Protein AF-A0ABD5N5C7-F1 (afdb_monomer_lite)

pLDDT: mean 75.95, std 23.67, range [23.28, 96.94]

Structure (mmCIF, N/CA/C/O backbone):
data_AF-A0ABD5N5C7-F1
#
_entry.id   AF-A0ABD5N5C7-F1
#
loop_
_atom_site.group_PDB
_atom_site.id
_atom_site.type_symbol
_atom_site.label_atom_id
_atom_site.label_alt_id
_atom_site.label_comp_id
_atom_site.label_asym_id
_atom_site.label_entity_id
_atom_site.label_seq_id
_atom_site.pdbx_PDB_ins_code
_atom_site.Cartn_x
_atom_site.Cartn_y
_atom_site.Cartn_z
_atom_site.occupancy
_atom_site.B_iso_or_equiv
_atom_site.auth_seq_id
_atom_site.auth_comp_id
_atom_site.auth_asym_id
_atom_site.auth_atom_id
_atom_site.pdbx_PDB_model_num
ATOM 1 N N . GLU A 1 1 ? 16.665 -19.010 -1.519 1.00 79.94 1 GLU A N 1
ATOM 2 C CA . GLU A 1 1 ? 15.745 -20.109 -1.145 1.00 79.94 1 GLU A CA 1
ATOM 3 C C . GLU A 1 1 ? 14.283 -19.663 -1.094 1.00 79.94 1 GLU A C 1
ATOM 5 O O . GLU A 1 1 ? 13.510 -20.156 -1.902 1.00 79.94 1 GLU A O 1
ATOM 10 N N . TYR A 1 2 ? 13.903 -18.683 -0.262 1.00 86.44 2 TYR A N 1
ATOM 11 C CA . TYR A 1 2 ? 12.504 -18.233 -0.096 1.00 86.44 2 TYR A CA 1
ATOM 12 C C . TYR A 1 2 ? 11.700 -18.017 -1.399 1.00 86.44 2 TYR A C 1
ATOM 14 O O . TYR A 1 2 ? 10.638 -18.608 -1.570 1.00 86.44 2 TYR A O 1
ATOM 22 N N . TYR A 1 3 ? 12.197 -17.216 -2.350 1.00 84.69 3 TYR A N 1
ATOM 23 C CA . TYR A 1 3 ? 11.449 -16.925 -3.586 1.00 84.69 3 TYR A CA 1
ATOM 24 C C . TYR A 1 3 ? 11.262 -18.136 -4.513 1.00 84.69 3 TYR A C 1
ATOM 26 O O . TYR A 1 3 ? 10.384 -18.115 -5.371 1.00 84.69 3 TYR A O 1
ATOM 34 N N . GLN A 1 4 ? 12.063 -19.194 -4.365 1.00 81.50 4 GLN A N 1
ATOM 35 C CA . GLN A 1 4 ? 11.926 -20.396 -5.190 1.00 81.50 4 GLN A CA 1
ATOM 36 C C . GLN A 1 4 ? 10.780 -21.292 -4.710 1.00 81.50 4 GLN A C 1
ATOM 38 O O . GLN A 1 4 ? 10.105 -21.897 -5.543 1.00 81.50 4 GLN A O 1
ATOM 43 N N . SER A 1 5 ? 10.554 -21.358 -3.395 1.00 83.19 5 SER A N 1
ATOM 44 C CA . SER A 1 5 ? 9.552 -22.227 -2.772 1.00 83.19 5 SER A CA 1
ATOM 45 C C . SER A 1 5 ? 8.216 -21.535 -2.491 1.00 83.19 5 SER A C 1
ATOM 47 O O . SER A 1 5 ? 7.194 -22.213 -2.400 1.00 83.19 5 SER A O 1
ATOM 49 N N . THR A 1 6 ? 8.194 -20.206 -2.381 1.00 82.12 6 THR A N 1
ATOM 50 C CA . THR A 1 6 ? 6.978 -19.445 -2.068 1.00 82.12 6 THR A CA 1
ATOM 51 C C . THR A 1 6 ? 6.208 -19.046 -3.329 1.00 82.12 6 THR A C 1
ATOM 53 O O . THR A 1 6 ? 6.779 -18.545 -4.301 1.00 82.12 6 THR A O 1
ATOM 56 N N . SER A 1 7 ? 4.882 -19.215 -3.300 1.00 83.00 7 SER A N 1
ATOM 57 C CA . SER A 1 7 ? 3.990 -18.629 -4.306 1.00 83.00 7 SER A CA 1
ATOM 58 C C . SER A 1 7 ? 3.809 -17.139 -4.036 1.00 83.00 7 SER A C 1
ATOM 60 O O . SER A 1 7 ? 3.3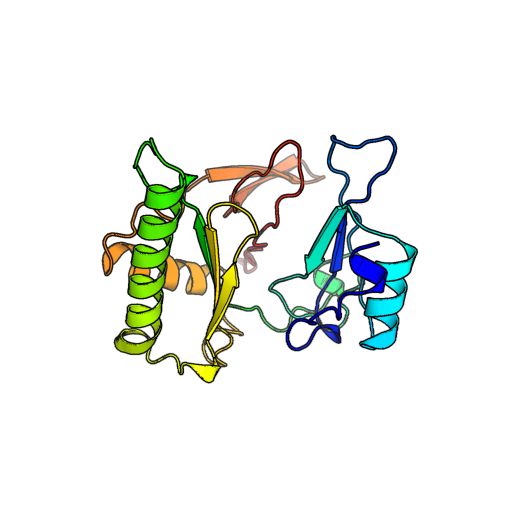15 -16.753 -2.978 1.00 83.00 7 SER A O 1
ATOM 62 N N . ILE A 1 8 ? 4.186 -16.304 -5.001 1.00 84.06 8 ILE A N 1
ATOM 63 C CA . ILE A 1 8 ? 4.058 -14.849 -4.900 1.00 84.06 8 ILE A CA 1
ATOM 64 C C . ILE A 1 8 ? 2.593 -14.476 -5.130 1.00 84.06 8 ILE A C 1
ATOM 66 O O . ILE A 1 8 ? 2.053 -14.725 -6.208 1.00 84.06 8 ILE A O 1
ATOM 70 N N . GLN A 1 9 ? 1.959 -13.885 -4.118 1.00 86.38 9 GLN A N 1
ATOM 71 C CA . GLN A 1 9 ? 0.633 -13.287 -4.260 1.00 86.38 9 GLN A CA 1
ATOM 72 C C . GLN A 1 9 ? 0.776 -11.957 -4.997 1.00 86.38 9 GLN A C 1
ATOM 74 O O . GLN A 1 9 ? 1.564 -11.099 -4.598 1.00 86.38 9 GLN A O 1
ATOM 79 N N . LEU A 1 10 ? 0.055 -11.808 -6.106 1.00 90.62 10 LEU A N 1
ATOM 80 C CA . LEU A 1 10 ? 0.101 -10.594 -6.911 1.00 90.62 10 LEU A CA 1
ATOM 81 C C . LEU A 1 10 ? -1.008 -9.634 -6.483 1.00 90.62 10 LEU A C 1
ATOM 83 O O . LEU A 1 10 ? -2.119 -10.082 -6.201 1.00 90.62 10 LEU A O 1
ATOM 87 N N . PRO A 1 11 ? -0.740 -8.318 -6.481 1.00 89.38 11 PRO A N 1
ATOM 88 C CA . PRO A 1 11 ? -1.764 -7.335 -6.172 1.00 89.38 11 PRO A CA 1
ATOM 89 C C . PRO A 1 11 ? -2.853 -7.320 -7.248 1.00 89.38 11 PRO A C 1
ATOM 91 O O . PRO A 1 11 ? -2.607 -7.620 -8.420 1.00 89.38 11 PRO A O 1
ATOM 94 N N . ALA A 1 12 ? -4.055 -6.881 -6.874 1.00 89.19 12 ALA A N 1
ATOM 95 C CA . ALA A 1 12 ? -5.141 -6.678 -7.827 1.00 89.19 12 ALA A CA 1
ATOM 96 C C . ALA A 1 12 ? -4.722 -5.723 -8.961 1.00 89.19 12 ALA A C 1
ATOM 98 O O . ALA A 1 12 ? -4.136 -4.663 -8.708 1.00 89.19 12 ALA A O 1
ATOM 99 N N . SER A 1 13 ? -5.054 -6.084 -10.206 1.00 93.94 13 SER A N 1
ATOM 100 C CA . SER A 1 13 ? -4.654 -5.368 -11.433 1.00 93.94 13 SER A CA 1
ATOM 101 C C . SER A 1 13 ? -3.144 -5.091 -11.520 1.00 93.94 13 SER A C 1
ATOM 103 O O . SER A 1 13 ? -2.730 -3.974 -11.848 1.00 93.94 13 SER A O 1
ATOM 105 N N . PHE A 1 14 ? -2.304 -6.072 -11.169 1.00 94.62 14 PHE A N 1
ATOM 106 C CA . PHE A 1 14 ? -0.842 -5.929 -11.160 1.00 94.62 14 PHE A CA 1
ATOM 107 C C . PHE A 1 14 ? -0.262 -5.432 -12.492 1.00 94.62 14 PHE A C 1
ATOM 109 O O . PHE A 1 14 ? 0.762 -4.747 -12.494 1.00 94.62 14 PHE A O 1
ATOM 116 N N . GLU A 1 15 ? -0.920 -5.744 -13.606 1.00 96.94 15 GLU A N 1
ATOM 117 C CA . GLU A 1 15 ? -0.543 -5.351 -14.961 1.00 96.94 15 GLU A CA 1
ATOM 118 C C . GLU A 1 15 ? -0.695 -3.847 -15.216 1.00 96.94 15 GLU A C 1
ATOM 120 O O . GLU A 1 15 ? -0.044 -3.293 -16.099 1.00 96.94 15 GLU A O 1
ATOM 125 N N . LYS A 1 16 ? -1.511 -3.166 -14.404 1.00 96.62 16 LYS A N 1
ATOM 126 C CA . LYS A 1 16 ? -1.701 -1.709 -14.432 1.00 96.62 16 LYS A CA 1
ATOM 127 C C . LYS A 1 16 ? -0.837 -0.987 -13.403 1.00 96.62 16 LYS A C 1
ATOM 129 O O . LYS A 1 16 ? -0.960 0.228 -13.251 1.00 96.62 16 LYS A O 1
ATOM 134 N N . ARG A 1 17 ? 0.023 -1.697 -12.672 1.00 94.25 17 ARG A N 1
ATOM 135 C CA . ARG A 1 17 ? 0.841 -1.118 -11.601 1.00 94.25 17 ARG A CA 1
ATOM 136 C C . ARG A 1 17 ? 2.290 -0.977 -12.030 1.00 94.25 17 ARG A C 1
ATOM 138 O O . ARG A 1 17 ? 2.844 -1.804 -12.749 1.00 94.25 17 ARG A O 1
ATOM 145 N N . GLU A 1 18 ? 2.906 0.106 -11.574 1.00 93.62 18 GLU A N 1
ATOM 146 C CA . GLU A 1 18 ? 4.351 0.260 -11.653 1.00 93.62 18 GLU A CA 1
ATOM 147 C C . GLU A 1 18 ? 4.985 -0.558 -10.533 1.00 93.62 18 GLU A C 1
ATOM 149 O O . GLU A 1 18 ? 4.556 -0.467 -9.387 1.00 93.62 18 GLU A O 1
ATOM 154 N N . TRP A 1 19 ? 6.040 -1.291 -10.852 1.00 94.44 19 TRP A N 1
ATOM 155 C CA . TRP A 1 19 ? 6.840 -2.042 -9.902 1.00 94.44 19 TRP A CA 1
ATOM 156 C C . TRP A 1 19 ? 8.174 -1.346 -9.632 1.00 94.44 19 TRP A C 1
ATOM 158 O O . TRP A 1 19 ? 8.800 -0.771 -10.532 1.00 94.44 19 TRP A O 1
ATOM 168 N N . GLY A 1 20 ? 8.595 -1.410 -8.373 1.00 93.31 20 GLY A N 1
ATOM 169 C CA . GLY A 1 20 ? 9.870 -0.908 -7.882 1.00 93.31 20 GLY A CA 1
ATOM 170 C C . GLY A 1 20 ? 10.596 -1.989 -7.092 1.00 93.31 20 GLY A C 1
ATOM 171 O O . GLY A 1 20 ? 9.970 -2.725 -6.334 1.00 93.31 20 GLY A O 1
ATOM 172 N N . PHE A 1 21 ? 11.910 -2.084 -7.257 1.00 90.19 21 PHE A N 1
ATOM 173 C CA . PHE A 1 21 ? 12.719 -3.111 -6.605 1.00 90.19 21 PHE A CA 1
ATOM 174 C C . PHE A 1 21 ? 13.977 -2.517 -5.983 1.00 90.19 21 PHE A C 1
ATOM 176 O O . PHE A 1 21 ? 14.590 -1.616 -6.557 1.00 90.19 21 PHE A O 1
ATOM 183 N N . ILE A 1 22 ? 14.371 -3.061 -4.838 1.00 88.38 22 ILE A N 1
ATOM 184 C CA . ILE A 1 22 ? 15.678 -2.852 -4.212 1.00 88.38 22 ILE A CA 1
ATOM 185 C C . ILE A 1 22 ? 16.391 -4.199 -4.248 1.00 88.38 22 ILE A C 1
ATOM 187 O O . ILE A 1 22 ? 15.782 -5.225 -3.936 1.00 88.38 22 ILE A O 1
ATOM 191 N N . PHE A 1 23 ? 17.660 -4.208 -4.641 1.00 88.69 23 PHE A N 1
ATOM 192 C CA . PHE A 1 23 ? 18.458 -5.424 -4.789 1.00 88.69 23 PHE A CA 1
ATOM 193 C C . PHE A 1 23 ? 19.585 -5.473 -3.758 1.00 88.69 23 PHE A C 1
ATOM 195 O O . PHE A 1 23 ? 19.970 -4.449 -3.204 1.00 88.69 23 PHE A O 1
ATOM 202 N N . PHE A 1 24 ? 20.115 -6.672 -3.525 1.00 85.81 24 PHE A N 1
ATOM 203 C CA . PHE A 1 24 ? 21.340 -6.885 -2.752 1.00 85.81 24 PHE A CA 1
ATOM 204 C C . PHE A 1 24 ? 22.577 -6.583 -3.620 1.00 85.81 24 PHE A C 1
ATOM 206 O O . PHE A 1 24 ? 23.352 -7.488 -3.926 1.00 85.81 24 PHE A O 1
ATOM 213 N N . ASP A 1 25 ? 22.710 -5.351 -4.116 1.00 84.19 25 ASP A N 1
ATOM 214 C CA . ASP A 1 25 ? 23.895 -4.915 -4.865 1.00 84.19 25 ASP A CA 1
ATOM 215 C C . ASP A 1 25 ? 24.935 -4.231 -3.958 1.00 84.19 25 ASP A C 1
ATOM 217 O O . ASP A 1 25 ? 24.726 -4.096 -2.755 1.00 84.19 25 ASP A O 1
ATOM 221 N N . GLU A 1 26 ? 26.094 -3.864 -4.519 1.00 79.62 26 GLU A N 1
ATOM 222 C CA . GLU A 1 26 ? 27.236 -3.297 -3.773 1.00 79.62 26 GLU A CA 1
ATOM 223 C C . GLU A 1 26 ? 26.894 -2.013 -3.011 1.00 79.62 26 GLU A C 1
ATOM 225 O O . GLU A 1 26 ? 27.581 -1.661 -2.056 1.00 79.62 26 GLU A O 1
ATOM 230 N N . SER A 1 27 ? 25.835 -1.318 -3.428 1.00 73.94 27 SER A N 1
ATOM 231 C CA . SER A 1 27 ? 25.346 -0.125 -2.751 1.00 73.94 27 SER A CA 1
ATOM 232 C C . SER A 1 27 ? 24.606 -0.455 -1.457 1.00 73.94 27 SER A C 1
ATOM 234 O O . SER A 1 27 ? 24.485 0.421 -0.617 1.00 73.94 27 SER A O 1
ATOM 236 N N . PHE A 1 28 ? 24.152 -1.692 -1.231 1.00 71.75 28 PHE A N 1
ATOM 237 C CA . PHE A 1 28 ? 23.421 -2.060 -0.018 1.00 71.75 28 PHE A CA 1
ATOM 238 C C . PHE A 1 28 ? 24.305 -1.907 1.245 1.00 71.75 28 PHE A C 1
ATOM 240 O O . PHE A 1 28 ? 25.398 -2.477 1.293 1.00 71.75 28 PHE A O 1
ATOM 247 N N . PRO A 1 29 ? 23.852 -1.192 2.298 1.00 67.00 29 PRO A N 1
ATOM 248 C CA . PRO A 1 29 ? 22.464 -0.826 2.585 1.00 67.00 29 PRO A CA 1
ATOM 249 C C . PRO A 1 29 ? 21.990 0.539 2.053 1.00 67.00 29 PRO A C 1
ATOM 251 O O . PRO A 1 29 ? 20.853 0.894 2.337 1.00 67.00 29 PRO A O 1
ATOM 254 N N . GLU A 1 30 ? 22.775 1.297 1.280 1.00 77.44 30 GLU A N 1
ATOM 255 C CA . GLU A 1 30 ? 22.259 2.488 0.589 1.00 77.44 30 GLU A CA 1
ATOM 256 C C . GLU A 1 30 ? 21.197 2.077 -0.441 1.00 77.44 30 GLU A C 1
ATOM 258 O O . GLU A 1 30 ? 21.456 1.374 -1.424 1.00 77.44 30 GLU A O 1
ATOM 263 N N . ILE A 1 31 ? 19.957 2.510 -0.221 1.00 77.31 31 ILE A N 1
ATOM 264 C CA . ILE A 1 31 ? 18.832 2.026 -1.013 1.00 77.31 31 ILE A CA 1
ATOM 265 C C . ILE A 1 31 ? 18.740 2.750 -2.353 1.00 77.31 31 ILE A C 1
ATOM 267 O O . ILE A 1 31 ? 18.251 3.879 -2.475 1.00 77.31 31 ILE A O 1
ATOM 271 N N . VAL A 1 32 ? 19.110 2.012 -3.398 1.00 84.00 32 VAL A N 1
ATOM 272 C CA . VAL A 1 32 ? 18.868 2.370 -4.794 1.00 84.00 32 VAL A CA 1
ATOM 273 C C . VAL A 1 32 ? 17.630 1.632 -5.301 1.00 84.00 32 VAL A C 1
ATOM 275 O O . VAL A 1 32 ? 17.643 0.430 -5.567 1.00 84.00 32 VAL A O 1
ATOM 278 N N . MET A 1 33 ? 16.529 2.366 -5.468 1.00 85.50 33 MET A N 1
ATOM 279 C CA . MET A 1 33 ? 15.287 1.800 -5.995 1.00 85.50 33 MET A CA 1
ATOM 280 C C . MET A 1 33 ? 15.282 1.803 -7.530 1.00 85.50 33 MET A C 1
ATOM 282 O O . MET A 1 33 ? 15.308 2.857 -8.168 1.00 85.50 33 MET A O 1
ATOM 286 N N . ARG A 1 34 ? 15.142 0.623 -8.141 1.00 88.81 34 ARG A N 1
ATOM 287 C CA . ARG A 1 34 ? 14.929 0.462 -9.587 1.00 88.81 34 ARG A CA 1
ATOM 288 C C . ARG A 1 34 ? 13.433 0.495 -9.892 1.00 88.81 34 ARG A C 1
ATOM 290 O O . ARG A 1 34 ? 12.704 -0.416 -9.508 1.00 88.81 34 ARG A O 1
ATOM 297 N N . ARG A 1 35 ? 12.985 1.558 -10.561 1.00 90.00 35 ARG A N 1
ATOM 298 C CA . ARG A 1 35 ? 11.570 1.873 -10.837 1.00 90.00 35 ARG A CA 1
ATOM 299 C C . ARG A 1 35 ? 11.184 1.671 -12.305 1.00 90.00 35 ARG A C 1
ATOM 301 O O . ARG A 1 35 ? 12.007 1.239 -13.109 1.00 90.00 35 ARG A O 1
ATOM 308 N N . HIS A 1 36 ? 9.937 2.009 -12.650 1.00 89.62 36 HIS A N 1
ATOM 309 C CA . HIS A 1 36 ? 9.388 1.935 -14.012 1.00 89.62 36 HIS A CA 1
ATOM 310 C C . HIS A 1 36 ? 9.346 0.515 -14.595 1.00 89.62 36 HIS A C 1
ATOM 312 O O . HIS A 1 36 ? 9.416 0.332 -15.809 1.00 89.62 36 HIS A O 1
ATOM 318 N N . LYS A 1 37 ? 9.218 -0.505 -13.741 1.00 93.75 37 LYS A N 1
ATOM 319 C CA . LYS A 1 37 ? 8.936 -1.872 -14.187 1.00 93.75 37 LYS A CA 1
ATOM 320 C C . LYS A 1 37 ? 7.432 -2.104 -14.278 1.00 93.75 37 LYS A C 1
ATOM 322 O O . LYS A 1 37 ? 6.652 -1.491 -13.555 1.00 93.75 37 LYS A O 1
ATOM 327 N N . SER A 1 38 ? 7.032 -2.982 -15.181 1.00 95.38 38 SER A N 1
ATOM 328 C CA . SER A 1 38 ? 5.655 -3.433 -15.365 1.00 95.38 38 SER A CA 1
ATOM 329 C C . SER A 1 38 ? 5.691 -4.837 -15.941 1.00 95.38 38 SER A C 1
ATOM 331 O O . SER A 1 38 ? 6.605 -5.141 -16.706 1.00 95.38 38 SER A O 1
ATOM 333 N N . PHE A 1 39 ? 4.701 -5.652 -15.605 1.00 95.81 39 PHE A N 1
ATOM 334 C CA . PHE A 1 39 ? 4.617 -7.042 -16.041 1.00 95.81 39 PHE A CA 1
ATOM 335 C C . PHE A 1 39 ? 3.249 -7.293 -16.655 1.00 95.81 39 PHE A C 1
ATOM 337 O O . PHE A 1 39 ? 2.252 -6.762 -16.170 1.00 95.81 39 PHE A O 1
ATOM 344 N N . MET A 1 40 ? 3.191 -8.104 -17.707 1.00 93.12 40 MET A N 1
ATOM 345 C CA . MET A 1 40 ? 1.942 -8.401 -18.413 1.00 93.12 40 MET A CA 1
ATOM 346 C C . MET A 1 40 ? 1.318 -9.729 -17.983 1.00 93.12 40 MET A C 1
ATOM 348 O O . MET A 1 40 ? 0.158 -9.992 -18.292 1.00 93.12 40 MET A O 1
ATOM 352 N N . SER A 1 41 ? 2.068 -10.585 -17.286 1.00 95.19 41 SER A N 1
ATOM 353 C CA . SER A 1 41 ? 1.566 -11.877 -16.819 1.00 95.19 41 SER A CA 1
ATOM 354 C C . SER A 1 41 ? 2.108 -12.250 -15.446 1.00 95.19 41 SER A C 1
ATOM 356 O O . SER A 1 41 ? 3.225 -11.890 -15.081 1.00 95.19 41 SER A O 1
ATOM 358 N N . ALA A 1 42 ? 1.334 -13.046 -14.706 1.00 93.62 42 ALA A N 1
ATOM 359 C CA . ALA A 1 42 ? 1.742 -13.526 -13.391 1.00 93.62 42 ALA A CA 1
ATOM 360 C C . ALA A 1 42 ? 3.039 -14.347 -13.439 1.00 93.62 42 ALA A C 1
ATOM 362 O O . ALA A 1 42 ? 3.878 -14.256 -12.544 1.00 93.62 42 ALA A O 1
ATOM 363 N N . ARG A 1 43 ? 3.214 -15.119 -14.519 1.00 94.00 43 ARG A N 1
ATOM 364 C CA . ARG A 1 43 ? 4.420 -15.907 -14.771 1.00 94.00 43 ARG A CA 1
ATOM 365 C C . ARG A 1 43 ? 5.645 -15.018 -14.947 1.00 94.00 43 ARG A C 1
ATOM 367 O O . ARG A 1 43 ? 6.648 -15.263 -14.298 1.00 94.00 43 ARG A O 1
ATOM 374 N N . GLU A 1 44 ? 5.544 -13.983 -15.777 1.00 95.31 44 GLU A N 1
ATOM 375 C CA . GLU A 1 44 ? 6.637 -13.032 -16.002 1.00 95.31 44 GLU A CA 1
ATOM 376 C C . GLU A 1 44 ? 7.071 -12.360 -14.693 1.00 95.31 44 GLU A C 1
ATOM 378 O O . GLU A 1 44 ? 8.262 -12.322 -14.387 1.00 95.31 44 GLU A O 1
ATOM 383 N N . THR A 1 45 ? 6.110 -11.899 -13.886 1.00 93.88 45 THR A N 1
ATOM 384 C CA . THR A 1 45 ? 6.395 -11.312 -12.572 1.00 93.88 45 THR A CA 1
ATOM 385 C C . THR A 1 45 ? 7.115 -12.309 -11.663 1.00 93.88 45 THR A C 1
ATOM 387 O O . THR A 1 45 ? 8.125 -11.974 -11.042 1.00 93.88 45 THR A O 1
ATOM 390 N N . ALA A 1 46 ? 6.611 -13.546 -11.589 1.00 92.19 46 ALA A N 1
ATOM 391 C CA . ALA A 1 46 ? 7.186 -14.582 -10.741 1.00 92.19 46 ALA A CA 1
ATOM 392 C C . ALA A 1 46 ? 8.599 -14.976 -11.188 1.00 92.19 46 ALA A C 1
ATOM 394 O O . ALA A 1 46 ? 9.493 -15.076 -10.348 1.00 92.19 46 ALA A O 1
ATOM 395 N N . ASP A 1 47 ? 8.810 -15.157 -12.491 1.00 93.81 47 ASP A N 1
ATOM 396 C CA . ASP A 1 47 ? 10.109 -15.494 -13.071 1.00 93.81 47 ASP A CA 1
ATOM 397 C C . ASP A 1 47 ? 11.113 -14.361 -12.808 1.00 93.81 47 ASP A C 1
ATOM 399 O O . ASP A 1 47 ? 12.213 -14.615 -12.318 1.00 93.81 47 ASP A O 1
ATOM 403 N N . TYR A 1 48 ? 10.712 -13.098 -13.000 1.00 94.56 48 TYR A N 1
ATOM 404 C CA . TYR A 1 48 ? 11.566 -11.943 -12.714 1.00 94.56 48 TYR A CA 1
ATOM 405 C C . TYR A 1 48 ? 12.011 -11.890 -11.248 1.00 94.56 48 TYR A C 1
ATOM 407 O O . TYR A 1 48 ? 13.203 -11.752 -10.971 1.00 94.56 48 TYR A O 1
ATOM 415 N N . ILE A 1 49 ? 11.079 -12.024 -10.299 1.00 92.94 49 ILE A N 1
ATOM 416 C CA . ILE A 1 49 ? 11.396 -11.967 -8.863 1.00 92.94 49 ILE A CA 1
ATOM 417 C C . ILE A 1 49 ? 12.285 -13.149 -8.453 1.00 92.94 49 ILE A C 1
ATOM 419 O O . ILE A 1 49 ? 13.244 -12.965 -7.702 1.00 92.94 49 ILE A O 1
ATOM 423 N N . LYS A 1 50 ? 12.020 -14.350 -8.979 1.00 92.56 50 LYS A N 1
ATOM 424 C CA . LYS A 1 50 ? 12.821 -15.554 -8.710 1.00 92.56 50 LYS A CA 1
ATOM 425 C C . LYS A 1 50 ? 14.242 -15.456 -9.247 1.00 92.56 50 LYS A C 1
ATOM 427 O O . LYS A 1 50 ? 15.158 -15.955 -8.599 1.00 92.56 50 LYS A O 1
ATOM 432 N N . THR A 1 51 ? 14.423 -14.839 -10.411 1.00 93.31 51 THR A N 1
ATOM 433 C CA . THR A 1 51 ? 15.740 -14.664 -11.028 1.00 93.31 51 THR A CA 1
ATOM 434 C C . THR A 1 51 ? 16.526 -13.537 -10.374 1.00 93.31 51 THR A C 1
ATOM 436 O O . THR A 1 51 ? 17.710 -13.700 -10.101 1.00 93.31 51 THR A O 1
ATOM 439 N N . MET A 1 52 ? 15.883 -12.397 -10.126 1.00 92.19 52 MET A N 1
ATOM 440 C CA . MET A 1 52 ? 16.576 -11.197 -9.662 1.00 92.19 52 MET A CA 1
ATOM 441 C C . MET A 1 52 ? 16.762 -11.146 -8.143 1.00 92.19 52 MET A C 1
ATOM 443 O O . MET A 1 52 ? 17.613 -10.394 -7.681 1.00 92.19 52 MET A O 1
ATOM 447 N N . VAL A 1 53 ? 15.973 -11.916 -7.381 1.00 92.12 53 VAL A N 1
ATOM 448 C CA . VAL A 1 53 ? 16.061 -12.060 -5.915 1.00 92.12 53 VAL A CA 1
ATOM 449 C C . VAL A 1 53 ? 16.171 -10.694 -5.209 1.00 92.12 53 VAL A C 1
ATOM 451 O O . VAL A 1 53 ? 17.199 -10.374 -4.610 1.00 92.12 53 VAL A O 1
ATOM 454 N N . PRO A 1 54 ? 15.135 -9.839 -5.306 1.00 90.94 54 PRO A N 1
ATOM 455 C CA . PRO A 1 54 ? 15.174 -8.514 -4.703 1.00 90.94 54 PRO A CA 1
ATOM 456 C C . PRO A 1 54 ? 15.184 -8.590 -3.171 1.00 90.94 54 PRO A C 1
ATOM 458 O O . PRO A 1 54 ? 14.514 -9.438 -2.575 1.00 90.94 54 PRO A O 1
ATOM 461 N N . ALA A 1 55 ? 15.883 -7.643 -2.544 1.00 89.50 55 ALA A N 1
ATOM 462 C CA . ALA A 1 55 ? 15.799 -7.391 -1.109 1.00 89.50 55 ALA A CA 1
ATOM 463 C C . ALA A 1 55 ? 14.404 -6.878 -0.731 1.00 89.50 55 ALA A C 1
ATOM 465 O O . ALA A 1 55 ? 13.806 -7.340 0.237 1.00 89.50 55 ALA A O 1
ATOM 466 N N . HIS A 1 56 ? 13.856 -5.980 -1.555 1.00 87.56 56 HIS A N 1
ATOM 467 C CA . HIS A 1 56 ? 12.499 -5.467 -1.402 1.00 87.56 56 HIS A CA 1
ATOM 468 C C . HIS A 1 56 ? 11.809 -5.341 -2.760 1.00 87.56 56 HIS A C 1
ATOM 470 O O . HIS A 1 56 ? 12.415 -4.903 -3.743 1.00 87.56 56 HIS A O 1
ATOM 476 N N . ALA A 1 57 ? 10.526 -5.686 -2.802 1.00 90.62 57 ALA A N 1
ATOM 477 C CA . ALA A 1 57 ? 9.669 -5.534 -3.967 1.00 90.62 57 ALA A CA 1
ATOM 478 C C . ALA A 1 57 ? 8.451 -4.683 -3.599 1.00 90.62 57 ALA A C 1
ATOM 480 O O . ALA A 1 57 ? 7.800 -4.922 -2.585 1.00 90.62 57 ALA A O 1
ATOM 481 N N . PHE A 1 58 ? 8.141 -3.706 -4.443 1.00 90.00 58 PHE A N 1
ATOM 482 C CA . PHE A 1 58 ? 7.041 -2.768 -4.261 1.00 90.00 58 PHE A CA 1
ATOM 483 C C . PHE A 1 58 ? 6.224 -2.665 -5.541 1.00 90.00 58 PHE A C 1
ATOM 485 O O . PHE A 1 58 ? 6.742 -2.840 -6.647 1.00 90.00 58 PHE A O 1
ATOM 492 N N . HIS A 1 59 ? 4.967 -2.268 -5.389 1.00 93.00 59 HIS A N 1
ATOM 493 C CA . HIS A 1 59 ? 4.134 -1.827 -6.495 1.00 93.00 59 HIS A CA 1
ATOM 494 C C . HIS A 1 59 ? 3.462 -0.496 -6.153 1.00 93.00 59 HIS A C 1
ATOM 496 O O . HIS A 1 59 ? 3.279 -0.140 -4.988 1.00 93.00 59 HIS A O 1
ATOM 502 N N . SER A 1 60 ? 3.065 0.256 -7.173 1.00 90.38 60 SER A N 1
ATOM 503 C CA . SER A 1 60 ? 2.314 1.489 -6.988 1.00 90.38 60 SER A CA 1
ATOM 504 C C . SER A 1 60 ? 0.926 1.208 -6.420 1.00 90.38 60 SER A C 1
ATOM 506 O O . SER A 1 60 ? 0.274 0.231 -6.792 1.00 90.38 60 SER A O 1
ATOM 508 N N . ALA A 1 61 ? 0.435 2.119 -5.579 1.00 90.06 61 ALA A N 1
ATOM 509 C CA . ALA A 1 61 ? -0.986 2.209 -5.235 1.00 90.06 61 ALA A CA 1
ATOM 510 C C . ALA A 1 61 ? -1.835 2.629 -6.449 1.00 90.06 61 ALA A C 1
ATOM 512 O O . ALA A 1 61 ? -2.996 2.254 -6.566 1.00 90.06 61 ALA A O 1
ATOM 513 N N . ALA A 1 62 ? -1.228 3.410 -7.347 1.00 92.12 62 ALA A N 1
ATOM 514 C CA . ALA A 1 62 ? -1.851 3.919 -8.556 1.00 92.12 62 ALA A CA 1
ATOM 515 C C . ALA A 1 62 ? -1.909 2.886 -9.684 1.00 92.12 62 ALA A C 1
ATOM 517 O O . ALA A 1 62 ? -1.017 2.042 -9.821 1.00 92.12 62 ALA A O 1
ATOM 518 N N . TYR A 1 63 ? -2.930 3.051 -10.517 1.00 92.75 63 TYR A N 1
ATOM 519 C CA . TYR A 1 63 ? -3.149 2.348 -11.768 1.00 92.75 63 TYR A CA 1
ATOM 520 C C . TYR A 1 63 ? -2.781 3.254 -12.942 1.00 92.75 63 TYR A C 1
ATOM 522 O O . TYR A 1 63 ? -3.101 4.448 -12.957 1.00 92.75 63 TYR A O 1
ATOM 530 N N . TYR A 1 64 ? -2.124 2.681 -13.941 1.00 93.50 64 TYR A N 1
ATOM 531 C CA . TYR A 1 64 ? -1.634 3.376 -15.120 1.00 93.50 64 TYR A CA 1
ATOM 532 C C . TYR A 1 64 ? -1.998 2.606 -16.382 1.00 93.50 64 TYR A C 1
ATOM 534 O O . TYR A 1 64 ? -1.982 1.377 -16.402 1.00 93.50 64 TYR A O 1
ATOM 542 N N . MET A 1 65 ? -2.242 3.347 -17.457 1.00 95.50 65 MET A N 1
ATOM 543 C CA . MET A 1 65 ? -2.375 2.780 -18.796 1.00 95.50 65 MET A CA 1
ATOM 544 C C . MET A 1 65 ? -1.038 2.219 -19.301 1.00 95.50 65 MET A C 1
ATOM 546 O O . MET A 1 65 ? -1.009 1.164 -19.925 1.00 95.50 65 MET A O 1
ATOM 550 N N . TYR A 1 66 ? 0.067 2.904 -18.985 1.00 96.06 66 TYR A N 1
ATOM 551 C CA . TYR A 1 66 ? 1.432 2.517 -19.349 1.00 96.06 66 TYR A CA 1
ATOM 552 C C . TYR A 1 66 ? 2.348 2.566 -18.114 1.00 96.06 66 TYR A C 1
ATOM 554 O O . TYR A 1 66 ? 3.100 3.527 -17.933 1.00 96.06 66 TYR A O 1
ATOM 562 N N . PRO A 1 67 ? 2.315 1.557 -17.221 1.00 92.56 67 PRO A N 1
ATOM 563 C CA . PRO A 1 67 ? 2.983 1.654 -15.921 1.00 92.56 67 PRO A CA 1
ATOM 564 C C . PRO A 1 67 ? 4.513 1.746 -16.013 1.00 92.56 67 PRO A C 1
ATOM 566 O O . PRO A 1 67 ? 5.138 2.391 -15.168 1.00 92.56 67 PRO A O 1
ATOM 569 N N . GLY A 1 68 ? 5.109 1.177 -17.065 1.00 92.19 68 GLY A N 1
ATOM 570 C CA . GLY A 1 68 ? 6.544 1.260 -17.352 1.00 92.19 68 GLY A CA 1
ATOM 571 C C . GLY A 1 68 ? 7.016 2.576 -17.988 1.00 92.19 68 GLY A C 1
ATOM 572 O O . GLY A 1 68 ? 8.213 2.742 -18.205 1.00 92.19 68 GLY A O 1
ATOM 573 N N . ALA A 1 69 ? 6.122 3.527 -18.291 1.00 91.56 69 ALA A N 1
ATOM 574 C CA . ALA A 1 69 ? 6.523 4.788 -18.914 1.00 91.56 69 ALA A CA 1
ATOM 575 C C . ALA A 1 69 ? 7.419 5.640 -17.980 1.00 91.56 69 ALA A C 1
ATOM 577 O O . ALA A 1 69 ? 7.237 5.618 -16.751 1.00 91.56 69 ALA A O 1
ATOM 578 N N . PRO A 1 70 ? 8.379 6.409 -18.529 1.00 86.25 70 PRO A N 1
ATOM 579 C CA . PRO A 1 70 ? 9.348 7.156 -17.728 1.00 86.25 70 PRO A CA 1
ATOM 580 C C . PRO A 1 70 ? 8.736 8.402 -17.078 1.00 86.25 70 PRO A C 1
ATOM 582 O O . PRO A 1 70 ? 9.139 8.777 -15.978 1.00 86.25 70 PRO A O 1
ATOM 585 N N . THR A 1 71 ? 7.731 9.030 -17.699 1.00 85.06 71 THR A N 1
ATOM 586 C CA . THR A 1 71 ? 7.096 10.237 -17.152 1.00 85.06 71 THR A CA 1
ATOM 587 C C . THR A 1 71 ? 5.649 10.006 -16.715 1.00 85.06 71 THR A C 1
ATOM 589 O O . THR A 1 71 ? 4.906 9.226 -17.304 1.00 85.06 71 THR A O 1
ATOM 592 N N . MET A 1 72 ? 5.194 10.754 -15.702 1.00 79.94 72 MET A N 1
ATOM 593 C CA . MET A 1 72 ? 3.806 10.676 -15.213 1.00 79.94 72 MET A CA 1
ATOM 594 C C . MET A 1 72 ? 2.760 11.031 -16.276 1.00 79.94 72 MET A C 1
ATOM 596 O O . MET A 1 72 ? 1.649 10.508 -16.239 1.00 79.94 72 MET A O 1
ATOM 600 N N . LYS A 1 73 ? 3.106 11.931 -17.207 1.00 84.12 73 LYS A N 1
ATOM 601 C CA . LYS A 1 73 ? 2.214 12.321 -18.304 1.00 84.12 73 LYS A CA 1
ATOM 602 C C . LYS A 1 73 ? 1.989 11.146 -19.256 1.00 84.12 73 LYS A C 1
ATOM 604 O O . LYS A 1 73 ? 0.861 10.919 -19.672 1.00 84.12 73 LYS A O 1
ATOM 609 N N . GLU A 1 74 ? 3.048 10.403 -19.560 1.00 88.75 74 GLU A N 1
ATOM 610 C CA . GLU A 1 74 ? 2.998 9.245 -20.456 1.00 88.75 74 GLU A CA 1
ATOM 611 C C . GLU A 1 74 ? 2.383 8.016 -19.789 1.00 88.75 74 GLU A C 1
ATOM 613 O O . GLU A 1 74 ? 1.725 7.237 -20.468 1.00 88.75 74 GLU A O 1
ATOM 618 N N . LYS A 1 75 ? 2.531 7.856 -18.465 1.00 89.50 75 LYS A N 1
ATOM 619 C CA . LYS A 1 75 ? 1.935 6.726 -17.733 1.00 89.50 75 LYS A CA 1
ATOM 620 C C . LYS A 1 75 ? 0.413 6.645 -17.885 1.00 89.50 75 LYS A C 1
ATOM 622 O O . LYS A 1 75 ? -0.133 5.548 -17.836 1.00 89.50 75 LYS A O 1
ATOM 627 N N . GLY A 1 76 ? -0.270 7.782 -18.042 1.00 91.38 76 GLY A N 1
ATOM 628 C CA . GLY A 1 76 ? -1.730 7.834 -18.152 1.00 91.38 76 GLY A CA 1
ATOM 629 C C . GLY A 1 76 ? -2.413 7.295 -16.892 1.00 91.38 76 GLY A C 1
ATOM 630 O O . GLY A 1 76 ? -2.890 6.164 -16.884 1.00 91.38 76 GLY A O 1
ATOM 631 N N . TRP A 1 77 ? -2.413 8.085 -15.815 1.00 92.81 77 TRP A N 1
ATOM 632 C CA . TRP A 1 77 ? -3.042 7.727 -14.536 1.00 92.81 77 TRP A CA 1
ATOM 633 C C . TRP A 1 77 ? -4.534 7.395 -14.699 1.00 92.81 77 TRP A C 1
ATOM 635 O O . TRP A 1 77 ? -5.255 8.127 -15.374 1.00 92.81 77 TRP A O 1
ATOM 645 N N . GLN A 1 78 ? -4.978 6.300 -14.075 1.00 90.62 78 GLN A N 1
ATOM 646 C CA . GLN A 1 78 ? -6.354 5.788 -14.161 1.00 90.62 78 GLN A CA 1
ATOM 647 C C . GLN A 1 78 ? -7.078 5.736 -12.808 1.00 90.62 78 GLN A C 1
ATOM 649 O O . GLN A 1 78 ? -8.277 5.481 -12.771 1.00 90.62 78 GLN A O 1
ATOM 654 N N . GLY A 1 79 ? -6.363 5.940 -11.703 1.00 91.19 79 GLY A N 1
ATOM 655 C CA . GLY A 1 79 ? -6.898 5.817 -10.350 1.00 91.19 79 GLY A CA 1
ATOM 656 C C . GLY A 1 79 ? -5.824 5.376 -9.362 1.00 91.19 79 GLY A C 1
ATOM 657 O O . GLY A 1 79 ? -4.671 5.153 -9.742 1.00 91.19 79 GLY A O 1
ATOM 658 N N . ALA A 1 80 ? -6.189 5.213 -8.095 1.00 92.81 80 ALA A N 1
ATOM 659 C CA . ALA A 1 80 ? -5.327 4.603 -7.087 1.00 92.81 80 ALA A CA 1
ATOM 660 C C . ALA A 1 80 ? -6.125 3.997 -5.932 1.00 92.81 80 ALA A C 1
ATOM 662 O O . ALA A 1 80 ? -7.159 4.543 -5.544 1.00 92.81 80 ALA A O 1
ATOM 663 N N . ASP A 1 81 ? -5.586 2.939 -5.329 1.00 92.12 81 ASP A N 1
ATOM 664 C CA . ASP A 1 81 ? -6.053 2.455 -4.027 1.00 92.12 81 ASP A CA 1
ATOM 665 C C . ASP A 1 81 ? -6.013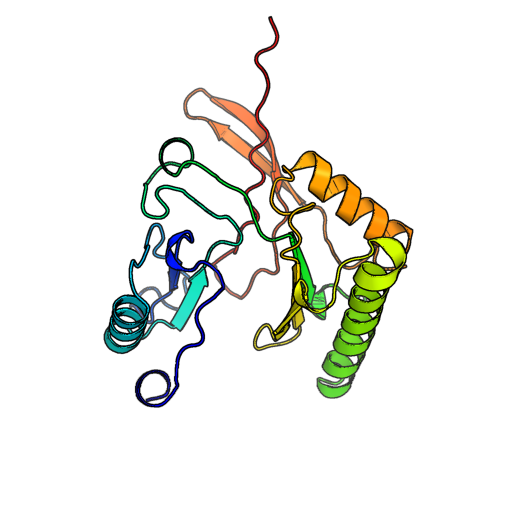 3.598 -3.005 1.00 92.12 81 ASP A C 1
ATOM 667 O O . ASP A 1 81 ? -5.109 4.442 -3.028 1.00 92.12 81 ASP A O 1
ATOM 671 N N . LEU A 1 82 ? -6.992 3.651 -2.105 1.00 91.81 82 LEU A N 1
ATOM 672 C CA . LEU A 1 82 ? -6.884 4.465 -0.898 1.00 91.81 82 LEU A CA 1
ATOM 673 C C . LEU A 1 82 ? -6.197 3.611 0.167 1.00 91.81 82 LEU A C 1
ATOM 675 O O . LEU A 1 82 ? -6.750 2.603 0.590 1.00 91.81 82 LEU A O 1
ATOM 679 N N . ILE A 1 83 ? -4.973 3.985 0.543 1.00 90.19 83 ILE A N 1
ATOM 680 C CA . ILE A 1 83 ? -4.161 3.214 1.487 1.00 90.19 83 ILE A CA 1
ATOM 681 C C . ILE A 1 83 ? -4.028 3.981 2.796 1.00 90.19 83 ILE A C 1
ATOM 683 O O . ILE A 1 83 ? -3.624 5.146 2.788 1.00 90.19 83 ILE A O 1
ATOM 687 N N . PHE A 1 84 ? -4.324 3.305 3.902 1.00 88.19 84 PHE A N 1
ATOM 688 C CA . PHE A 1 84 ? -4.006 3.762 5.250 1.00 88.19 84 PHE A CA 1
ATOM 689 C C . PHE A 1 84 ? -2.844 2.934 5.789 1.00 88.19 84 PHE A C 1
ATOM 691 O O . PHE A 1 84 ? -2.869 1.709 5.690 1.00 88.19 84 PHE A O 1
ATOM 698 N N . ASP A 1 85 ? -1.836 3.602 6.339 1.00 88.25 85 ASP A N 1
ATOM 699 C CA . ASP A 1 85 ? -0.675 2.966 6.956 1.00 88.25 85 ASP A CA 1
ATOM 700 C C . ASP A 1 85 ? -0.754 3.156 8.470 1.00 88.25 85 ASP A C 1
ATOM 702 O O . ASP A 1 85 ? -0.923 4.274 8.961 1.00 88.25 85 ASP A O 1
ATOM 706 N N . ILE A 1 86 ? -0.697 2.045 9.194 1.00 84.81 86 ILE A N 1
ATOM 707 C CA . ILE A 1 86 ? -0.762 1.984 10.648 1.00 84.81 86 ILE A CA 1
ATOM 70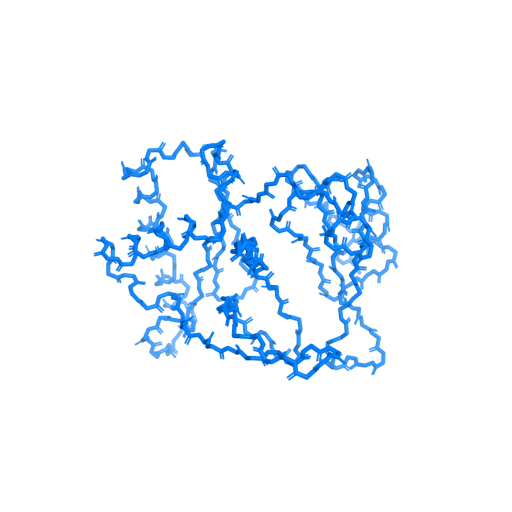8 C C . ILE A 1 86 ? 0.566 1.419 11.113 1.00 84.81 86 ILE A C 1
ATOM 710 O O . ILE A 1 86 ? 0.749 0.204 11.159 1.00 84.81 86 ILE A O 1
ATOM 714 N N . ASP A 1 87 ? 1.480 2.304 11.484 1.00 85.06 87 ASP A N 1
ATOM 715 C CA . ASP A 1 87 ? 2.789 1.937 12.010 1.00 85.06 87 ASP A CA 1
ATOM 716 C C . ASP A 1 87 ? 2.877 2.316 13.494 1.00 85.06 87 ASP A C 1
ATOM 718 O O . ASP A 1 87 ? 2.516 3.420 13.910 1.00 85.06 87 ASP A O 1
ATOM 722 N N . ALA A 1 88 ? 3.346 1.364 14.303 1.00 81.81 88 ALA A N 1
ATOM 723 C CA . ALA A 1 88 ? 3.511 1.521 15.737 1.00 81.81 88 ALA A CA 1
ATOM 724 C C . ALA A 1 88 ? 4.378 2.726 16.126 1.00 81.81 88 ALA A C 1
ATOM 726 O O . ALA A 1 88 ? 4.158 3.302 17.189 1.00 81.81 88 ALA A O 1
ATOM 727 N N . ASP A 1 89 ? 5.346 3.121 15.297 1.00 80.75 89 ASP A N 1
ATOM 728 C CA . ASP A 1 89 ? 6.202 4.284 15.573 1.00 80.75 89 ASP A CA 1
ATOM 729 C C . ASP A 1 89 ? 5.441 5.614 15.522 1.00 80.75 89 ASP A C 1
ATOM 731 O O . ASP A 1 89 ? 5.883 6.604 16.105 1.00 80.75 89 ASP A O 1
ATOM 735 N N . HIS A 1 90 ? 4.299 5.644 14.833 1.00 78.88 90 HIS A N 1
ATOM 736 C CA . HIS A 1 90 ? 3.446 6.825 14.741 1.00 78.88 90 HIS A CA 1
ATOM 737 C C . HIS A 1 90 ? 2.460 6.928 15.907 1.00 78.88 90 HIS A C 1
ATOM 739 O O . HIS A 1 90 ? 1.871 7.985 16.133 1.00 78.88 90 HIS A O 1
ATOM 745 N N . LEU A 1 91 ? 2.307 5.864 16.695 1.00 74.25 91 LEU A N 1
ATOM 746 C CA . LEU A 1 91 ? 1.566 5.943 17.942 1.00 74.25 91 LEU A CA 1
ATOM 747 C C . LEU A 1 91 ? 2.438 6.665 18.982 1.00 74.25 91 LEU A C 1
ATOM 749 O O . LEU A 1 91 ? 3.629 6.375 19.098 1.00 74.25 91 LEU A O 1
ATOM 753 N N . PRO A 1 92 ? 1.884 7.574 19.802 1.00 77.31 92 PRO A N 1
ATOM 754 C CA . PRO A 1 92 ? 2.625 8.335 20.811 1.00 77.31 92 PRO A CA 1
ATOM 755 C C . PRO A 1 92 ? 2.922 7.475 22.052 1.00 77.31 92 PRO A C 1
ATOM 757 O O . PRO A 1 92 ? 2.811 7.924 23.194 1.00 77.31 92 PRO A O 1
ATOM 760 N N . ILE A 1 93 ? 3.238 6.205 21.838 1.00 80.12 93 ILE A N 1
ATOM 761 C CA . ILE A 1 93 ? 3.462 5.209 22.867 1.00 80.12 93 ILE A CA 1
ATOM 762 C C . ILE A 1 93 ? 4.921 4.799 22.759 1.00 80.12 93 ILE A C 1
ATOM 764 O O . ILE A 1 93 ? 5.402 4.378 21.711 1.00 80.12 93 ILE A O 1
ATOM 768 N N . LYS A 1 94 ? 5.646 4.914 23.870 1.00 86.31 94 LYS A N 1
ATOM 769 C CA . LYS A 1 94 ? 6.971 4.309 23.969 1.00 86.31 94 LYS A CA 1
ATOM 770 C C . LYS A 1 94 ? 6.797 2.835 24.275 1.00 86.31 94 LYS A C 1
ATOM 772 O O . LYS A 1 94 ? 6.411 2.467 25.382 1.00 86.31 94 LYS A O 1
ATOM 777 N N . TRP A 1 95 ? 7.091 2.010 23.286 1.00 87.25 95 TRP A N 1
ATOM 778 C CA . TRP A 1 95 ? 6.988 0.567 23.409 1.00 87.25 95 TRP A CA 1
ATOM 779 C C . TRP A 1 95 ? 8.100 0.018 24.294 1.00 87.25 95 TRP A C 1
ATOM 781 O O . TRP A 1 95 ? 9.282 0.265 24.062 1.00 87.25 95 TRP A O 1
ATOM 791 N N . THR A 1 96 ? 7.715 -0.746 25.306 1.00 86.50 96 THR A N 1
ATOM 792 C CA . THR A 1 96 ? 8.638 -1.506 26.161 1.00 86.50 96 THR A CA 1
ATOM 793 C C . THR A 1 96 ? 8.702 -2.976 25.755 1.00 86.50 96 THR A C 1
ATOM 795 O O . THR A 1 96 ? 9.694 -3.645 26.032 1.00 86.50 96 THR A O 1
ATOM 798 N N . ASN A 1 97 ? 7.663 -3.466 25.075 1.00 91.69 97 ASN A N 1
ATOM 799 C CA . ASN A 1 97 ? 7.513 -4.843 24.630 1.00 91.69 97 ASN A CA 1
ATOM 800 C C . ASN A 1 97 ? 6.986 -4.888 23.188 1.00 91.69 97 ASN A C 1
ATOM 802 O O . ASN A 1 97 ? 6.036 -4.189 22.834 1.00 91.69 97 ASN A O 1
ATOM 806 N N . TYR A 1 98 ? 7.580 -5.756 22.368 1.00 88.19 98 TYR A N 1
ATOM 807 C CA . TYR A 1 98 ? 7.172 -5.967 20.978 1.00 88.19 98 TYR A CA 1
ATOM 808 C C . TYR A 1 98 ? 5.767 -6.584 20.871 1.00 88.19 98 TYR A C 1
ATOM 810 O O . TYR A 1 98 ? 5.010 -6.235 19.969 1.00 88.19 98 TYR A O 1
ATOM 818 N N . GLY A 1 99 ? 5.390 -7.456 21.814 1.00 90.62 99 GLY A N 1
ATOM 819 C CA . GLY A 1 99 ? 4.044 -8.039 21.859 1.00 90.62 99 GLY A CA 1
ATOM 820 C C . GLY A 1 99 ? 2.961 -6.980 22.067 1.00 90.62 99 GLY A C 1
ATOM 821 O O . GLY A 1 99 ? 2.006 -6.920 21.296 1.00 90.62 99 GLY A O 1
ATOM 822 N N . ASP A 1 100 ? 3.159 -6.100 23.048 1.00 90.44 100 ASP A N 1
ATOM 823 C CA . ASP A 1 100 ? 2.219 -5.017 23.366 1.00 90.44 100 ASP A CA 1
ATOM 824 C C . ASP A 1 100 ? 2.106 -4.025 22.204 1.00 90.44 100 ASP A C 1
ATOM 826 O O . ASP A 1 100 ? 1.010 -3.578 21.872 1.00 90.44 100 ASP A O 1
ATOM 830 N N . MET A 1 101 ? 3.231 -3.732 21.545 1.00 90.69 101 MET A N 1
ATOM 831 C CA . MET A 1 101 ? 3.272 -2.924 20.328 1.00 90.69 101 MET A CA 1
ATOM 832 C C . MET A 1 101 ? 2.391 -3.533 19.233 1.00 90.69 101 MET A C 1
ATOM 834 O O . MET A 1 101 ? 1.500 -2.862 18.720 1.00 90.69 101 MET A O 1
ATOM 838 N N . LEU A 1 102 ? 2.572 -4.817 18.909 1.00 89.31 102 LEU A N 1
ATOM 839 C CA . LEU A 1 102 ? 1.756 -5.485 17.892 1.00 89.31 102 LEU A CA 1
ATOM 840 C C . LEU A 1 102 ? 0.276 -5.557 18.276 1.00 89.31 102 LEU A C 1
ATOM 842 O O . LEU A 1 102 ? -0.584 -5.362 17.413 1.00 89.31 102 LEU A O 1
ATOM 846 N N . GLN A 1 103 ? -0.028 -5.829 19.547 1.00 90.00 103 GLN A N 1
ATOM 847 C CA . GLN A 1 103 ? -1.400 -5.858 20.042 1.00 90.00 103 GLN A CA 1
ATOM 848 C C . GLN A 1 103 ? -2.056 -4.488 19.880 1.00 90.00 103 GLN A C 1
ATOM 850 O O . GLN A 1 103 ? -3.155 -4.397 19.335 1.00 90.00 103 GLN A O 1
ATOM 855 N N . LYS A 1 104 ? -1.371 -3.423 20.294 1.00 89.44 104 LYS A N 1
ATOM 856 C CA . LYS A 1 104 ? -1.928 -2.079 20.240 1.00 89.44 104 LYS A CA 1
ATOM 857 C C . LYS A 1 104 ? -2.108 -1.600 18.804 1.00 89.44 104 LYS A C 1
ATOM 859 O O . LYS A 1 104 ? -3.179 -1.114 18.462 1.00 89.44 104 LYS A O 1
ATOM 864 N N . THR A 1 105 ? -1.131 -1.834 17.934 1.00 88.38 105 THR A N 1
ATOM 865 C CA . THR A 1 105 ? -1.262 -1.557 16.497 1.00 88.38 105 THR A CA 1
ATOM 866 C C . THR A 1 105 ? -2.446 -2.313 15.882 1.00 88.38 105 THR A C 1
ATOM 868 O O . THR A 1 105 ? -3.176 -1.755 15.064 1.00 88.38 105 THR A O 1
ATOM 871 N N . LYS A 1 106 ? -2.693 -3.563 16.299 1.00 89.69 106 LYS A N 1
ATOM 872 C CA . LYS A 1 106 ? -3.859 -4.339 15.853 1.00 89.69 106 LYS A CA 1
ATOM 873 C C . LYS A 1 106 ? -5.186 -3.747 16.346 1.00 89.69 106 LYS A C 1
ATOM 875 O O . LYS A 1 106 ? -6.148 -3.741 15.588 1.00 89.69 106 LYS A O 1
ATOM 880 N N . GLU A 1 107 ? -5.267 -3.260 17.581 1.00 90.19 107 GLU A N 1
ATOM 881 C CA . GLU A 1 107 ? -6.477 -2.584 18.080 1.00 90.19 107 GLU A CA 1
ATOM 882 C C . GLU A 1 107 ? -6.822 -1.358 17.230 1.00 90.19 107 GLU A C 1
ATOM 884 O O . GLU A 1 107 ? -7.976 -1.160 16.862 1.00 90.19 107 GLU A O 1
ATOM 889 N N . GLU A 1 108 ? -5.818 -0.557 16.883 1.00 86.69 108 GLU A N 1
ATOM 890 C CA . GLU A 1 108 ? -6.011 0.632 16.054 1.00 86.69 108 GLU A CA 1
ATOM 891 C C . GLU A 1 108 ? -6.393 0.289 14.606 1.00 86.69 108 GLU A C 1
ATOM 893 O O . GLU A 1 108 ? -7.260 0.937 14.020 1.00 86.69 108 GLU A O 1
ATOM 898 N N . LEU A 1 109 ? -5.820 -0.786 14.059 1.00 90.25 109 LEU A N 1
ATOM 899 C CA . LEU A 1 109 ? -6.243 -1.373 12.787 1.00 90.25 109 LEU A CA 1
ATOM 900 C C . LEU A 1 109 ? -7.729 -1.733 12.782 1.00 90.25 109 LEU A C 1
ATOM 902 O O . LEU A 1 109 ? -8.427 -1.399 11.823 1.00 90.25 109 LEU A O 1
ATOM 906 N N . LEU A 1 110 ? -8.216 -2.397 13.832 1.00 90.88 110 LEU A N 1
ATOM 907 C CA . LEU A 1 110 ? -9.621 -2.797 13.918 1.00 90.88 110 LEU A CA 1
ATOM 908 C C . LEU A 1 110 ? -10.543 -1.579 13.982 1.00 90.88 110 LEU A C 1
ATOM 910 O O . LEU A 1 110 ? -11.482 -1.509 13.199 1.00 90.88 110 LEU A O 1
ATOM 914 N N . LYS A 1 111 ? -10.216 -0.568 14.798 1.00 90.38 111 LYS A N 1
ATOM 915 C CA . LYS A 1 111 ? -11.000 0.679 14.864 1.00 90.38 111 LYS A CA 1
ATOM 916 C C . LYS A 1 111 ? -11.125 1.366 13.508 1.00 90.38 111 LYS A C 1
ATOM 918 O O . LYS A 1 111 ? -12.215 1.786 13.133 1.00 90.38 111 LYS A O 1
ATOM 923 N N . LEU A 1 112 ? -10.013 1.500 12.780 1.00 89.00 112 LEU A N 1
ATOM 924 C CA . LEU A 1 112 ? -10.041 2.130 11.462 1.00 89.00 112 LEU A CA 1
ATOM 925 C C . LEU A 1 112 ? -10.833 1.283 10.461 1.00 89.00 112 LEU A C 1
ATOM 927 O O . LEU A 1 112 ? -11.569 1.831 9.647 1.00 89.00 112 LEU A O 1
ATOM 931 N N . THR A 1 113 ? -10.714 -0.042 10.533 1.00 91.31 113 THR A N 1
ATOM 932 C CA . THR A 1 113 ? -11.475 -0.956 9.672 1.00 91.31 113 THR A CA 1
ATOM 933 C C . THR A 1 113 ? -12.977 -0.845 9.934 1.00 91.31 113 THR A C 1
ATOM 935 O O . THR A 1 113 ? -13.743 -0.705 8.983 1.00 91.31 113 THR A O 1
ATOM 938 N N . ASP A 1 114 ? -13.398 -0.846 11.199 1.00 91.12 114 ASP A N 1
ATOM 939 C CA . ASP A 1 114 ? -14.806 -0.711 11.583 1.00 91.12 114 ASP A CA 1
ATOM 940 C C . ASP A 1 114 ? -15.367 0.640 11.138 1.00 91.12 114 ASP A C 1
ATOM 942 O O . ASP A 1 114 ? -16.406 0.691 10.491 1.00 91.12 114 ASP A O 1
ATOM 946 N N . PHE A 1 115 ? -14.622 1.725 11.340 1.00 90.25 115 PHE A N 1
ATOM 947 C CA . PHE A 1 115 ? -15.021 3.048 10.866 1.00 90.25 115 PHE A CA 1
ATOM 948 C C . PHE A 1 115 ? -15.163 3.137 9.340 1.00 90.25 115 PHE A C 1
ATOM 950 O O . PHE A 1 115 ? -16.107 3.735 8.830 1.00 90.25 115 PHE A O 1
ATOM 957 N N . LEU A 1 116 ? -14.254 2.529 8.570 1.00 91.50 116 LEU A N 1
ATOM 958 C CA . LEU A 1 116 ? -14.395 2.480 7.110 1.00 91.50 116 LEU A CA 1
ATOM 959 C C . LEU A 1 116 ? -15.670 1.725 6.692 1.00 91.50 116 LEU A C 1
ATOM 961 O O . LEU A 1 116 ? -16.316 2.104 5.714 1.00 91.50 116 LEU A O 1
ATOM 965 N N . ARG A 1 117 ? -16.056 0.685 7.435 1.00 94.00 117 ARG A N 1
ATOM 966 C CA . ARG A 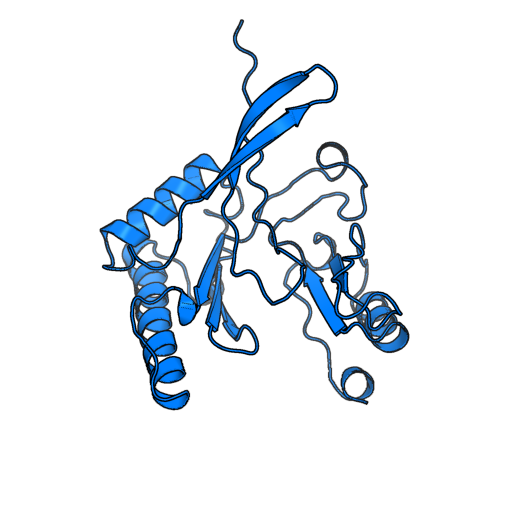1 117 ? -17.270 -0.100 7.167 1.00 94.00 117 ARG A CA 1
ATOM 967 C C . ARG A 1 117 ? -18.540 0.624 7.603 1.00 94.00 117 ARG A C 1
ATOM 969 O O . ARG A 1 117 ? -19.527 0.581 6.881 1.00 94.00 117 ARG A O 1
ATOM 976 N N . GLU A 1 118 ? -18.522 1.291 8.748 1.00 91.81 118 GLU A N 1
ATOM 977 C CA . GLU A 1 118 ? -19.705 1.911 9.348 1.00 91.81 118 GLU A CA 1
ATOM 978 C C . GLU A 1 118 ? -19.955 3.327 8.808 1.00 91.81 118 GLU A C 1
ATOM 980 O O . GLU A 1 118 ? -21.040 3.604 8.296 1.00 91.81 118 GLU A O 1
ATOM 985 N N . ASP A 1 119 ? -18.950 4.206 8.837 1.00 89.88 119 ASP A N 1
ATOM 986 C CA . ASP A 1 119 ? -19.094 5.614 8.445 1.00 89.88 119 ASP A CA 1
ATOM 987 C C . ASP A 1 119 ? -19.002 5.819 6.930 1.00 89.88 119 ASP A C 1
ATOM 989 O O . ASP A 1 119 ? -19.749 6.608 6.348 1.00 89.88 119 ASP A O 1
ATOM 993 N N . PHE A 1 120 ? -18.081 5.114 6.268 1.00 90.31 120 PHE A N 1
ATOM 994 C CA . PHE A 1 120 ? -17.887 5.230 4.817 1.00 90.31 120 PHE A CA 1
ATOM 995 C C . PHE A 1 120 ? -18.692 4.197 4.020 1.00 90.31 120 PHE A C 1
ATOM 997 O O . PHE A 1 120 ? -18.731 4.267 2.782 1.00 90.31 120 PHE A O 1
ATOM 1004 N N . ALA A 1 121 ? -19.359 3.265 4.711 1.00 94.25 121 ALA A N 1
ATOM 1005 C CA . ALA A 1 121 ? -20.095 2.161 4.105 1.00 94.25 121 ALA A CA 1
ATOM 1006 C C . ALA A 1 121 ? -19.241 1.408 3.071 1.00 94.25 121 ALA A C 1
ATOM 1008 O O . ALA A 1 121 ? -19.710 1.122 1.968 1.00 94.25 121 ALA A O 1
ATOM 1009 N N . ILE A 1 122 ? -17.950 1.198 3.356 1.00 95.19 122 ILE A N 1
ATOM 1010 C CA . ILE A 1 122 ? -17.065 0.409 2.495 1.00 95.19 122 ILE A CA 1
ATOM 1011 C C . ILE A 1 122 ? -17.345 -1.071 2.750 1.00 95.19 122 ILE A C 1
ATOM 1013 O O . ILE A 1 122 ? -17.204 -1.547 3.876 1.00 95.19 122 ILE A O 1
ATOM 1017 N N . ASP A 1 123 ? -17.699 -1.801 1.693 1.00 94.81 123 ASP A N 1
ATOM 1018 C CA . ASP A 1 123 ? -17.876 -3.250 1.773 1.00 94.81 123 ASP A CA 1
ATOM 1019 C C . ASP A 1 123 ? -16.564 -3.949 2.144 1.00 94.81 123 ASP A C 1
ATOM 1021 O O . ASP A 1 123 ? -15.485 -3.577 1.680 1.00 94.81 123 ASP A O 1
ATOM 1025 N N . GLU A 1 124 ? -16.661 -5.009 2.943 1.00 93.06 124 GLU A N 1
ATOM 1026 C CA . GLU A 1 124 ? -15.504 -5.779 3.415 1.00 93.06 124 GLU A CA 1
ATOM 1027 C C . GLU A 1 124 ? -14.685 -6.374 2.258 1.00 93.06 124 GLU A C 1
ATOM 1029 O O . GLU A 1 124 ? -13.459 -6.359 2.303 1.00 93.06 124 GLU A O 1
ATOM 1034 N N . ASP A 1 125 ? -15.348 -6.762 1.164 1.00 94.62 125 ASP A N 1
ATOM 1035 C CA . ASP A 1 125 ? -14.708 -7.254 -0.064 1.00 94.62 125 ASP A CA 1
ATOM 1036 C C . ASP A 1 125 ? -13.820 -6.199 -0.757 1.00 94.62 125 ASP A C 1
ATOM 1038 O O . ASP A 1 125 ? -12.950 -6.535 -1.564 1.00 94.62 125 ASP A O 1
ATOM 1042 N N . ASN A 1 126 ? -14.013 -4.914 -0.439 1.00 95.19 126 ASN A N 1
ATOM 1043 C CA . ASN A 1 126 ? -13.208 -3.805 -0.948 1.00 95.19 126 ASN A CA 1
ATOM 1044 C C . ASN A 1 126 ? -12.060 -3.413 -0.003 1.00 95.19 126 ASN A C 1
ATOM 1046 O O . ASN A 1 126 ? -11.337 -2.462 -0.319 1.00 95.19 126 ASN A O 1
ATOM 1050 N N . ILE A 1 127 ? -11.880 -4.109 1.125 1.00 94.00 127 ILE A N 1
ATOM 1051 C CA . ILE A 1 127 ? -10.835 -3.848 2.119 1.00 94.00 127 ILE A CA 1
ATOM 1052 C C . ILE A 1 127 ? -9.849 -5.018 2.146 1.00 94.00 127 ILE A C 1
ATOM 1054 O O . ILE A 1 127 ? -10.191 -6.143 2.491 1.00 94.00 127 ILE A O 1
ATOM 1058 N N . GLU A 1 128 ? -8.583 -4.743 1.844 1.00 93.50 128 GLU A N 1
ATOM 1059 C CA . GLU A 1 128 ? -7.492 -5.701 2.027 1.00 93.50 128 GLU A CA 1
ATOM 1060 C C . GLU A 1 128 ? -6.527 -5.202 3.104 1.00 93.50 128 GLU A C 1
ATOM 1062 O O . GLU A 1 128 ? -5.986 -4.101 3.008 1.00 93.50 128 GLU A O 1
ATOM 1067 N N . ILE A 1 129 ? -6.286 -6.030 4.120 1.00 92.44 129 ILE A N 1
ATOM 1068 C CA . ILE A 1 129 ? -5.333 -5.744 5.193 1.00 92.44 129 ILE A CA 1
ATOM 1069 C C . ILE A 1 129 ? -4.043 -6.518 4.930 1.00 92.44 129 ILE A C 1
ATOM 1071 O O . ILE A 1 129 ? -4.054 -7.738 4.775 1.00 92.44 129 ILE A O 1
ATOM 1075 N N . VAL A 1 130 ? -2.918 -5.811 4.940 1.00 88.69 130 VAL A N 1
ATOM 1076 C CA . VAL A 1 130 ? -1.587 -6.370 4.695 1.00 88.69 130 VAL A CA 1
ATOM 1077 C C . VAL A 1 130 ? -0.689 -6.064 5.886 1.00 88.69 130 VAL A C 1
ATOM 1079 O O . VAL A 1 130 ? -0.591 -4.920 6.314 1.00 88.69 130 VAL A O 1
ATOM 1082 N N . PHE A 1 131 ? -0.001 -7.067 6.429 1.00 85.88 131 PHE A N 1
ATOM 1083 C CA . PHE A 1 131 ? 1.035 -6.828 7.437 1.00 85.88 131 PHE A CA 1
ATOM 1084 C C . PHE A 1 131 ? 2.285 -6.239 6.771 1.00 85.88 131 PHE A C 1
ATOM 1086 O O . PHE A 1 131 ? 2.768 -6.793 5.784 1.00 85.88 131 PHE A O 1
ATOM 1093 N N . SER A 1 132 ? 2.845 -5.154 7.315 1.00 81.75 132 SER A N 1
ATOM 1094 C CA . SER A 1 132 ? 3.998 -4.464 6.709 1.00 81.75 132 SER A CA 1
ATOM 1095 C C . SER A 1 132 ? 5.307 -5.263 6.782 1.00 81.75 132 SER A C 1
ATOM 1097 O O . SER A 1 132 ? 6.302 -4.884 6.167 1.00 81.75 132 SER A O 1
ATOM 1099 N N . GLY A 1 133 ? 5.319 -6.374 7.528 1.00 78.38 133 GLY A N 1
ATOM 1100 C CA . GLY A 1 133 ? 6.499 -7.217 7.737 1.00 78.38 133 GLY A CA 1
ATOM 1101 C C . GLY A 1 133 ? 7.340 -6.816 8.949 1.00 78.38 133 GLY A C 1
ATOM 1102 O O . GLY A 1 133 ? 8.378 -7.426 9.190 1.00 78.38 133 GLY A O 1
ATOM 1103 N N . GLY A 1 134 ? 6.902 -5.816 9.723 1.00 82.69 134 GLY A N 1
ATOM 1104 C CA . GLY A 1 134 ? 7.636 -5.328 10.889 1.00 82.69 134 GLY A CA 1
ATOM 1105 C C . GLY A 1 134 ? 6.733 -4.941 12.051 1.00 82.69 134 GLY A C 1
ATOM 1106 O O . GLY A 1 134 ? 6.559 -5.709 12.995 1.00 82.69 134 GLY A O 1
ATOM 1107 N N . ARG A 1 135 ? 6.219 -3.712 12.027 1.00 85.25 135 ARG A N 1
ATOM 1108 C CA . ARG A 1 135 ? 5.589 -3.073 13.198 1.00 85.25 135 ARG A CA 1
ATOM 1109 C C . ARG A 1 135 ? 4.218 -2.470 12.888 1.00 85.25 135 ARG A C 1
ATOM 1111 O O . ARG A 1 135 ? 3.677 -1.730 13.703 1.00 85.25 135 ARG A O 1
ATOM 1118 N N . GLY A 1 136 ? 3.667 -2.783 11.717 1.00 87.94 136 GLY A N 1
ATOM 1119 C CA . GLY A 1 136 ? 2.500 -2.098 11.188 1.00 87.94 136 GLY A CA 1
ATOM 1120 C C . GLY A 1 136 ? 1.662 -2.914 10.216 1.00 87.94 136 GLY A C 1
ATOM 1121 O O . GLY A 1 136 ? 1.971 -4.066 9.898 1.00 87.94 136 GLY A O 1
ATOM 1122 N N . TYR A 1 137 ? 0.596 -2.283 9.741 1.00 87.88 137 TYR A N 1
ATOM 1123 C CA . TYR A 1 137 ? -0.338 -2.828 8.765 1.00 87.88 137 TYR A CA 1
ATOM 1124 C C . TYR A 1 137 ? -0.716 -1.759 7.745 1.00 87.88 137 TYR A C 1
ATOM 1126 O O . TYR A 1 137 ? -0.816 -0.581 8.077 1.00 87.88 137 TYR A O 1
ATOM 1134 N N . HIS A 1 138 ? -0.997 -2.185 6.520 1.00 90.31 138 HIS A N 1
ATOM 1135 C CA . HIS A 1 138 ? -1.613 -1.357 5.496 1.00 90.31 138 HIS A CA 1
ATOM 1136 C C . HIS A 1 138 ? -3.054 -1.811 5.275 1.00 90.31 138 HIS A C 1
ATOM 1138 O O . HIS A 1 138 ? -3.311 -3.006 5.126 1.00 90.31 138 HIS A O 1
ATOM 1144 N N . ILE A 1 139 ? -3.977 -0.860 5.192 1.00 91.00 139 ILE A N 1
ATOM 1145 C CA . ILE A 1 139 ? -5.349 -1.087 4.739 1.00 91.00 139 ILE A CA 1
ATOM 1146 C C . ILE A 1 139 ? -5.455 -0.553 3.317 1.00 91.00 139 ILE A C 1
ATOM 1148 O O . ILE A 1 139 ? -5.322 0.649 3.104 1.00 91.00 139 ILE A O 1
ATOM 1152 N N . HIS A 1 140 ? -5.701 -1.426 2.348 1.00 92.56 140 HIS A N 1
ATOM 1153 C CA . HIS A 1 140 ? -5.971 -1.071 0.961 1.00 92.56 140 HIS A CA 1
ATOM 1154 C C . HIS A 1 140 ? -7.478 -1.058 0.725 1.00 92.56 140 HIS A C 1
ATOM 1156 O O . HIS A 1 140 ? -8.123 -2.101 0.765 1.00 92.56 140 HIS A O 1
ATOM 1162 N N . VAL A 1 141 ? -8.025 0.114 0.417 1.00 93.94 141 VAL A N 1
ATOM 1163 C CA . VAL A 1 141 ? -9.427 0.282 0.034 1.00 93.94 141 VAL A CA 1
ATOM 1164 C C . VAL A 1 141 ? -9.535 0.417 -1.485 1.00 93.94 141 VAL A C 1
ATOM 1166 O O . VAL A 1 141 ? -8.945 1.323 -2.088 1.00 93.94 141 VAL A O 1
ATOM 1169 N N . ARG A 1 142 ? -10.302 -0.489 -2.100 1.00 94.31 142 ARG A N 1
ATOM 1170 C CA . ARG A 1 142 ? -10.500 -0.619 -3.557 1.00 94.31 142 ARG A CA 1
ATOM 1171 C C . ARG A 1 142 ? -11.940 -0.368 -3.997 1.00 94.31 142 ARG A C 1
ATOM 1173 O O . ARG A 1 142 ? -12.405 -0.919 -4.988 1.00 94.31 142 ARG A O 1
ATOM 1180 N N . ASP A 1 143 ? -12.637 0.500 -3.277 1.00 94.19 143 ASP A N 1
ATOM 1181 C CA . ASP A 1 143 ? -13.994 0.899 -3.629 1.00 94.19 143 ASP A CA 1
ATOM 1182 C C . ASP A 1 143 ? -14.004 1.830 -4.856 1.00 94.19 143 ASP A C 1
ATOM 1184 O O . ASP A 1 143 ? -13.229 2.789 -4.949 1.00 94.19 143 ASP A O 1
ATOM 1188 N N . SER A 1 144 ? -14.915 1.581 -5.800 1.00 94.31 144 SER A N 1
ATOM 1189 C CA . SER A 1 144 ? -15.079 2.404 -7.008 1.00 94.31 144 SER A CA 1
ATOM 1190 C C . SER A 1 144 ? -15.265 3.902 -6.717 1.00 94.31 144 SER A C 1
ATOM 1192 O O . SER A 1 144 ? -14.802 4.737 -7.498 1.00 94.31 144 SER A O 1
ATOM 1194 N N . ARG A 1 145 ? -15.862 4.249 -5.567 1.00 94.00 145 ARG A N 1
ATOM 1195 C CA . ARG A 1 145 ? -16.076 5.627 -5.101 1.00 94.00 145 ARG A CA 1
ATOM 1196 C C . ARG A 1 145 ? -14.772 6.336 -4.741 1.00 94.00 145 ARG A C 1
ATOM 1198 O O . ARG A 1 145 ? -14.708 7.557 -4.851 1.00 94.00 145 ARG A O 1
ATOM 1205 N N . VAL A 1 146 ? -13.736 5.599 -4.325 1.00 91.00 146 VAL A N 1
ATOM 1206 C CA . VAL A 1 146 ? -12.462 6.185 -3.868 1.00 91.00 146 VAL A CA 1
ATOM 1207 C C . VAL A 1 146 ? -11.331 6.072 -4.889 1.00 91.00 146 VAL A C 1
ATOM 1209 O O . VAL A 1 146 ? -10.397 6.874 -4.854 1.00 91.00 146 VAL A O 1
ATOM 1212 N N . ILE A 1 147 ? -11.408 5.123 -5.831 1.00 90.44 147 ILE A N 1
ATOM 1213 C CA . ILE A 1 147 ? -10.341 4.871 -6.817 1.00 90.44 147 ILE A CA 1
ATOM 1214 C C . ILE A 1 147 ? -10.018 6.122 -7.643 1.00 90.44 147 ILE A C 1
ATOM 1216 O O . ILE A 1 147 ? -8.843 6.415 -7.885 1.00 90.44 147 ILE A O 1
ATOM 1220 N N . GLY A 1 148 ? -11.046 6.866 -8.053 1.00 88.69 148 GLY A N 1
ATOM 1221 C CA . GLY A 1 148 ? -10.914 8.056 -8.897 1.00 88.69 148 GLY A CA 1
ATOM 1222 C C . GLY A 1 148 ? -10.541 9.340 -8.156 1.00 88.69 148 GLY A C 1
ATOM 1223 O O . GLY A 1 148 ? -10.321 10.356 -8.807 1.00 88.69 148 GLY A O 1
ATOM 1224 N N . LEU A 1 149 ? -10.465 9.318 -6.821 1.00 87.31 149 LEU A N 1
ATOM 1225 C CA . LEU A 1 149 ? -10.184 10.524 -6.046 1.00 87.31 149 LEU A CA 1
ATOM 1226 C C . LEU A 1 149 ? -8.766 11.024 -6.306 1.00 87.31 149 LEU A C 1
ATOM 1228 O O . LEU A 1 149 ? -7.812 10.233 -6.342 1.00 87.31 149 LEU A O 1
ATOM 1232 N N . GLU A 1 150 ? -8.619 12.338 -6.439 1.00 85.62 150 GLU A N 1
ATOM 1233 C CA . GLU A 1 150 ? -7.321 12.983 -6.533 1.00 85.62 150 GLU A CA 1
ATOM 1234 C C . GLU A 1 150 ? -6.797 13.341 -5.130 1.00 85.62 150 GLU A C 1
ATOM 1236 O O . GLU A 1 150 ? -7.261 12.884 -4.080 1.00 85.62 150 GLU A O 1
ATOM 1241 N N . SER A 1 151 ? -5.710 14.104 -5.113 1.00 82.75 151 SER A N 1
ATOM 1242 C CA . SER A 1 151 ? -4.994 14.444 -3.885 1.00 82.75 151 SER A CA 1
ATOM 1243 C C . SER A 1 151 ? -5.806 15.261 -2.880 1.00 82.75 151 SER A C 1
ATOM 1245 O O . SER A 1 151 ? -5.652 15.025 -1.679 1.00 82.75 151 SER A O 1
ATOM 1247 N N . PRO A 1 152 ? -6.577 16.278 -3.313 1.00 82.81 152 PRO A N 1
ATOM 1248 C CA . PRO A 1 152 ? -7.368 17.085 -2.394 1.00 82.81 152 PRO A CA 1
ATOM 1249 C C . PRO A 1 152 ? -8.463 16.270 -1.707 1.00 82.81 152 PRO A C 1
ATOM 1251 O O . PRO A 1 152 ? -8.562 16.320 -0.490 1.00 82.81 152 PRO A O 1
ATOM 1254 N N . GLU A 1 153 ? -9.214 15.458 -2.445 1.00 84.00 153 GLU A N 1
ATOM 1255 C CA . GLU A 1 153 ? -10.355 14.708 -1.914 1.00 84.00 153 GLU A CA 1
ATOM 1256 C C . GLU A 1 153 ? -9.905 13.633 -0.924 1.00 84.00 153 GLU A C 1
ATOM 1258 O O . GLU A 1 153 ? -10.495 13.464 0.140 1.00 84.00 153 GLU A O 1
ATOM 1263 N N . ARG A 1 154 ? -8.792 12.950 -1.219 1.00 87.38 154 ARG A N 1
ATOM 1264 C CA . ARG A 1 154 ? -8.194 11.985 -0.282 1.00 87.38 154 ARG A CA 1
ATOM 1265 C C . ARG A 1 154 ? -7.731 12.646 1.008 1.00 87.38 154 ARG A C 1
ATOM 1267 O O . ARG A 1 154 ? -7.744 12.004 2.052 1.00 87.38 154 ARG A O 1
ATOM 1274 N N . ARG A 1 155 ? -7.321 13.916 0.950 1.00 83.00 155 ARG A N 1
ATOM 1275 C CA . ARG A 1 155 ? -6.943 14.660 2.151 1.00 83.00 155 ARG A CA 1
ATOM 1276 C C . ARG A 1 155 ? -8.147 14.928 3.038 1.00 83.00 155 ARG A C 1
ATOM 1278 O O . ARG A 1 155 ? -8.024 14.724 4.235 1.00 83.00 155 ARG A O 1
ATOM 1285 N N . GLU A 1 156 ? -9.284 15.297 2.459 1.00 85.88 156 GLU A N 1
ATOM 1286 C CA . GLU A 1 156 ? -10.518 15.488 3.227 1.00 85.88 156 GLU A CA 1
ATOM 1287 C C . GLU A 1 156 ? -10.946 14.191 3.926 1.00 85.88 156 GLU A C 1
ATOM 1289 O O . GLU A 1 156 ? -11.317 14.220 5.094 1.00 85.88 156 GLU A O 1
ATOM 1294 N N . ILE A 1 157 ? -10.800 13.035 3.263 1.00 86.81 157 ILE A N 1
ATOM 1295 C CA . ILE A 1 157 ? -11.051 11.728 3.893 1.00 86.81 157 ILE A CA 1
ATOM 1296 C C . ILE A 1 157 ? -10.110 11.502 5.079 1.00 86.81 157 ILE A C 1
ATOM 1298 O O . ILE A 1 157 ? -10.563 11.144 6.162 1.00 86.81 157 ILE A O 1
ATOM 1302 N N . VAL A 1 158 ? -8.805 11.724 4.897 1.00 83.94 158 VAL A N 1
ATOM 1303 C CA . VAL A 1 158 ? -7.818 11.561 5.977 1.00 83.94 158 VAL A CA 1
ATOM 1304 C C . VAL A 1 158 ? -8.106 12.513 7.139 1.00 83.94 158 VAL A C 1
ATOM 1306 O O . VAL A 1 158 ? -8.020 12.106 8.295 1.00 83.94 158 VAL A O 1
ATOM 1309 N N . ASP A 1 159 ? -8.453 13.765 6.854 1.00 80.50 159 ASP A N 1
ATOM 1310 C CA . ASP A 1 159 ? -8.748 14.766 7.877 1.00 80.50 159 ASP A CA 1
ATOM 1311 C C . ASP A 1 159 ? -10.053 14.434 8.625 1.00 80.50 159 ASP A C 1
ATOM 1313 O O . ASP A 1 159 ? -10.103 14.584 9.846 1.00 80.50 159 ASP A O 1
ATOM 1317 N N . TYR A 1 160 ? -11.061 13.880 7.942 1.00 84.81 160 TYR A N 1
ATOM 1318 C CA . TYR A 1 160 ? -12.278 13.362 8.575 1.00 84.81 160 TYR A CA 1
ATOM 1319 C C . TYR A 1 160 ? -11.988 12.162 9.485 1.00 84.81 160 TYR A C 1
ATOM 1321 O O . TYR A 1 160 ? -12.370 12.176 10.653 1.00 84.81 160 TYR A O 1
ATOM 1329 N N . VAL A 1 161 ? -11.246 11.162 8.992 1.00 82.12 161 VAL A N 1
ATOM 1330 C CA . VAL A 1 161 ? -10.836 9.974 9.768 1.00 82.12 161 VAL A CA 1
ATOM 1331 C C . VAL A 1 161 ? -10.114 10.387 11.055 1.00 82.12 161 VAL A C 1
ATOM 1333 O O . VAL A 1 161 ? -10.412 9.865 12.125 1.00 82.12 161 VAL A O 1
ATOM 1336 N N . LYS A 1 162 ? -9.201 11.362 10.964 1.00 74.62 162 LYS A N 1
ATOM 1337 C CA . LYS A 1 162 ? -8.454 11.906 12.110 1.00 74.62 162 LYS A CA 1
ATOM 1338 C C . LYS A 1 162 ? -9.308 12.655 13.128 1.00 74.62 162 LYS A C 1
ATOM 1340 O O . LYS A 1 162 ? -8.892 12.767 14.277 1.00 74.62 162 LYS A O 1
ATOM 1345 N N . GLY A 1 163 ? -10.395 13.282 12.681 1.00 75.31 163 GLY A N 1
ATOM 1346 C CA . GLY A 1 163 ? -11.292 14.048 13.543 1.00 75.31 163 GLY A CA 1
ATOM 1347 C C . GLY A 1 163 ? -12.361 13.183 14.206 1.00 75.31 163 GLY A C 1
ATOM 1348 O O . GLY A 1 163 ? -12.786 13.493 15.315 1.00 75.31 163 GLY A O 1
ATOM 1349 N N . ALA A 1 164 ? -12.794 12.119 13.529 1.00 70.88 164 ALA A N 1
ATOM 1350 C CA . ALA A 1 164 ? -13.871 11.245 1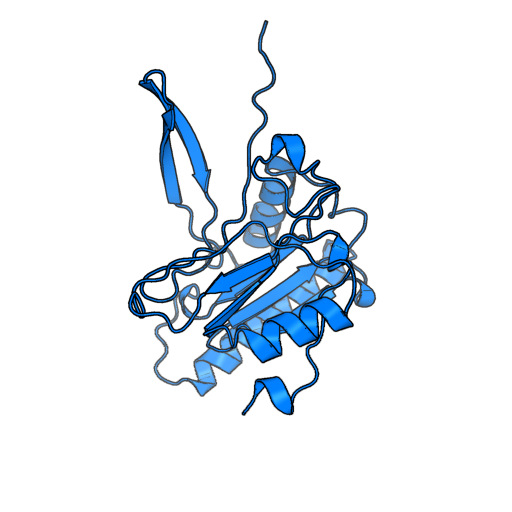3.984 1.00 70.88 164 ALA A CA 1
ATOM 1351 C C . ALA A 1 164 ? -13.376 10.125 14.906 1.00 70.88 164 ALA A C 1
ATOM 1353 O O . ALA A 1 164 ? -13.989 9.837 15.932 1.00 70.88 164 ALA A O 1
ATOM 1354 N N . ILE A 1 165 ? -12.241 9.522 14.565 1.00 66.94 165 ILE A N 1
ATOM 1355 C CA . ILE A 1 165 ? -11.528 8.597 15.435 1.00 66.94 165 ILE A CA 1
ATOM 1356 C C . ILE A 1 165 ? -10.373 9.410 16.024 1.00 66.94 165 ILE A C 1
ATOM 1358 O O . ILE A 1 165 ? -9.772 10.185 15.286 1.00 66.94 165 ILE A O 1
ATOM 1362 N N . ASP A 1 166 ? -10.046 9.275 17.315 1.00 62.31 166 ASP A N 1
ATOM 1363 C CA . ASP A 1 166 ? -8.874 9.917 17.953 1.00 62.31 166 ASP A CA 1
ATOM 1364 C C . ASP A 1 166 ? -7.552 9.309 17.417 1.00 62.31 166 ASP A C 1
ATOM 1366 O O . ASP A 1 166 ? -6.762 8.676 18.109 1.00 62.31 166 ASP A O 1
ATOM 1370 N N . ILE A 1 167 ? -7.384 9.440 16.102 1.00 57.31 167 ILE A N 1
ATOM 1371 C CA . ILE A 1 167 ? -6.377 8.908 15.184 1.00 57.31 167 ILE A CA 1
ATOM 1372 C C . ILE A 1 167 ? -5.554 10.087 14.634 1.00 57.31 167 ILE A C 1
ATOM 1374 O O . ILE A 1 167 ? -4.747 9.954 13.713 1.00 57.31 167 ILE A O 1
ATOM 1378 N N . GLY A 1 168 ? -5.662 11.274 15.245 1.00 46.47 168 GLY A N 1
ATOM 1379 C CA . GLY A 1 168 ? -4.863 12.458 14.904 1.00 46.47 168 GLY A CA 1
ATOM 1380 C C . GLY A 1 168 ? -3.343 12.219 14.889 1.00 46.47 168 GLY A C 1
ATOM 1381 O O . GLY A 1 168 ? -2.599 13.028 14.339 1.00 46.47 168 GLY A O 1
ATOM 1382 N N . GLN A 1 169 ? -2.888 11.091 15.432 1.00 50.50 169 GLN A N 1
ATOM 1383 C CA . GLN A 1 169 ? -1.492 10.699 15.586 1.00 50.50 169 GLN A CA 1
ATOM 1384 C C . GLN A 1 169 ? -0.938 9.829 14.436 1.00 50.50 169 GLN A C 1
ATOM 1386 O O . GLN A 1 169 ? 0.273 9.718 14.303 1.00 50.50 169 GLN A O 1
ATOM 1391 N N . PHE A 1 170 ? -1.773 9.286 13.540 1.00 46.12 170 PHE A N 1
ATOM 1392 C CA . PHE A 1 170 ? -1.340 8.287 12.540 1.00 46.12 170 PHE A CA 1
ATOM 1393 C C . PHE A 1 170 ? -0.664 8.872 11.293 1.00 46.12 170 PHE A C 1
ATOM 1395 O O . PHE A 1 170 ? -0.054 8.141 10.521 1.00 46.12 170 PHE A O 1
ATOM 1402 N N . PHE A 1 171 ? -0.745 10.188 11.068 1.00 50.03 171 PHE A N 1
ATOM 1403 C CA . PHE A 1 171 ? -0.196 10.799 9.853 1.00 50.03 171 PHE A CA 1
ATOM 1404 C C . PHE A 1 171 ? 0.533 12.105 10.174 1.00 50.03 171 PHE A C 1
ATOM 1406 O O . PHE A 1 171 ? -0.101 13.156 10.345 1.00 50.03 171 PHE A O 1
ATOM 1413 N N . GLU A 1 172 ? 1.867 12.054 10.214 1.00 40.56 172 GLU A N 1
ATOM 1414 C CA . GLU A 1 172 ? 2.706 13.247 10.352 1.00 40.56 172 GLU A CA 1
ATOM 1415 C C . GLU A 1 172 ? 2.644 14.147 9.106 1.00 40.56 172 GLU A C 1
ATOM 1417 O O . GLU A 1 172 ? 2.579 13.706 7.957 1.00 40.56 172 GLU A O 1
ATOM 1422 N N . LYS A 1 173 ? 2.707 15.459 9.343 1.00 34.81 173 LYS A N 1
ATOM 1423 C CA . LYS A 1 173 ? 2.706 16.508 8.321 1.00 34.81 173 LYS A CA 1
ATOM 1424 C C . LYS A 1 173 ? 4.147 16.973 8.087 1.00 34.81 173 LYS A C 1
ATOM 1426 O O . LYS A 1 173 ? 4.708 17.627 8.962 1.00 34.81 173 LYS A O 1
ATOM 1431 N N . LYS A 1 174 ? 4.735 16.729 6.907 1.00 34.69 174 LYS A N 1
ATOM 1432 C CA . LYS A 1 174 ? 5.987 17.398 6.490 1.00 34.69 174 LYS A CA 1
ATOM 1433 C C . LYS A 1 174 ? 5.823 18.156 5.171 1.00 34.69 174 LYS A C 1
ATOM 1435 O O . LYS A 1 174 ? 5.307 17.642 4.184 1.00 34.69 174 LYS A O 1
ATOM 1440 N N . GLY A 1 175 ? 6.235 19.424 5.179 1.00 30.64 175 GLY A N 1
ATOM 1441 C CA . GLY A 1 175 ? 6.299 20.281 3.993 1.00 30.64 175 GLY A CA 1
ATOM 1442 C C . GLY A 1 175 ? 7.661 20.182 3.306 1.00 30.64 175 GLY A C 1
ATOM 1443 O O . GLY A 1 175 ? 8.674 20.006 3.979 1.00 30.64 175 GLY A O 1
ATOM 1444 N N . GLY A 1 176 ? 7.679 20.316 1.978 1.00 38.84 176 GLY A N 1
ATOM 1445 C CA . GLY A 1 176 ? 8.896 20.370 1.168 1.00 38.84 176 GLY A CA 1
ATOM 1446 C C . GLY A 1 176 ? 8.777 21.378 0.022 1.00 38.84 176 GLY A C 1
ATOM 1447 O O . GLY A 1 176 ? 7.676 21.761 -0.386 1.00 38.84 176 GLY A O 1
ATOM 1448 N N . SER A 1 177 ? 9.923 21.818 -0.493 1.00 34.72 177 SER A N 1
ATOM 1449 C CA . SER A 1 177 ? 10.033 22.682 -1.671 1.00 34.72 177 SER A CA 1
ATOM 1450 C C . SER A 1 177 ? 11.001 22.064 -2.672 1.00 34.72 177 SER A C 1
ATOM 1452 O O . SER A 1 177 ? 12.113 21.710 -2.290 1.00 34.72 177 SER A O 1
ATOM 1454 N N . GLU A 1 178 ? 10.603 21.978 -3.940 1.00 39.47 178 GLU A N 1
ATOM 1455 C CA . GLU A 1 178 ? 11.490 21.614 -5.052 1.00 39.47 178 GLU A CA 1
ATOM 1456 C C . GLU A 1 178 ? 11.741 22.842 -5.933 1.00 39.47 178 GLU A C 1
ATOM 1458 O O . GLU A 1 178 ? 10.810 23.591 -6.260 1.00 39.47 178 GLU A O 1
ATOM 1463 N N . GLU A 1 179 ? 13.003 23.047 -6.314 1.00 30.47 179 GLU A N 1
ATOM 1464 C CA . GLU A 1 179 ? 13.402 24.028 -7.324 1.00 30.47 179 GLU A CA 1
ATOM 1465 C C . GLU A 1 179 ? 13.320 23.386 -8.709 1.00 30.47 179 GLU A C 1
ATOM 1467 O O . GLU A 1 179 ? 13.985 22.394 -9.004 1.00 30.47 179 GLU A O 1
ATOM 1472 N N . GLY A 1 180 ? 12.458 23.939 -9.564 1.00 38.28 180 GLY A N 1
ATOM 1473 C CA . GLY A 1 180 ? 12.389 23.528 -10.961 1.00 38.28 180 GLY A CA 1
ATOM 1474 C C . GLY A 1 180 ? 13.597 24.024 -11.769 1.00 38.28 180 GLY A C 1
ATOM 1475 O O . GLY A 1 180 ? 14.267 24.969 -11.353 1.00 38.28 180 GLY A O 1
ATOM 1476 N N . PRO A 1 181 ? 13.821 23.483 -12.981 1.00 36.16 181 PRO A N 1
ATOM 1477 C CA . PRO A 1 181 ? 14.957 23.837 -13.845 1.00 36.16 181 PRO A CA 1
ATOM 1478 C C . PRO A 1 181 ? 15.021 25.321 -14.264 1.00 36.16 181 PRO A C 1
ATOM 1480 O O . PRO A 1 181 ? 16.042 25.760 -14.777 1.00 36.16 181 PRO A O 1
ATOM 1483 N N . ASN A 1 182 ? 13.966 26.104 -13.997 1.00 41.59 182 ASN A N 1
ATOM 1484 C CA . ASN A 1 182 ? 13.893 27.547 -14.258 1.00 41.59 182 ASN A CA 1
ATOM 1485 C C . ASN A 1 182 ? 13.925 28.409 -12.972 1.00 41.59 182 ASN A C 1
ATOM 1487 O O . ASN A 1 182 ? 13.503 29.560 -12.999 1.00 41.59 182 ASN A O 1
ATOM 1491 N N . GLY A 1 183 ? 14.339 27.864 -11.821 1.00 36.28 183 GLY A N 1
ATOM 1492 C CA . GLY A 1 183 ? 14.469 28.621 -10.563 1.00 36.28 183 GLY A CA 1
ATOM 1493 C C . GLY A 1 183 ? 13.151 28.945 -9.842 1.00 36.28 183 GLY A C 1
ATOM 1494 O O . GLY A 1 183 ? 13.150 29.618 -8.813 1.00 36.28 183 GLY A O 1
ATOM 1495 N N . HIS A 1 184 ? 12.009 28.454 -10.332 1.00 34.78 184 HIS A N 1
ATOM 1496 C CA . HIS A 1 184 ? 10.739 28.569 -9.616 1.00 34.78 184 HIS A CA 1
ATOM 1497 C C . HIS A 1 184 ? 10.658 27.537 -8.483 1.00 34.78 184 HIS A C 1
ATOM 1499 O O . HIS A 1 184 ? 10.669 26.328 -8.732 1.00 34.78 184 HIS A O 1
ATOM 1505 N N . LYS A 1 185 ? 10.517 28.020 -7.242 1.00 31.48 185 LYS A N 1
ATOM 1506 C CA . LYS A 1 185 ? 10.220 27.193 -6.065 1.00 31.48 185 LYS A CA 1
ATOM 1507 C C . LYS A 1 185 ? 8.755 26.766 -6.097 1.00 31.48 185 LYS A C 1
ATOM 1509 O O . LYS A 1 185 ? 7.863 27.606 -5.975 1.00 31.48 185 LYS A O 1
ATOM 1514 N N . LYS A 1 186 ? 8.489 25.466 -6.240 1.00 36.34 186 LYS A N 1
ATOM 1515 C CA . LYS A 1 186 ? 7.146 24.899 -6.050 1.00 36.34 186 LYS A CA 1
ATOM 1516 C C . LYS A 1 186 ? 7.039 24.318 -4.646 1.00 36.34 186 LYS A C 1
ATOM 1518 O O . LYS A 1 186 ? 7.727 23.358 -4.308 1.00 36.34 186 LYS A O 1
ATOM 1523 N N . ALA A 1 187 ? 6.151 24.896 -3.841 1.00 31.98 187 ALA A N 1
ATOM 1524 C CA . ALA A 1 187 ? 5.738 24.303 -2.578 1.00 31.98 187 ALA A CA 1
ATOM 1525 C C . ALA A 1 187 ? 4.786 23.137 -2.866 1.00 31.98 187 ALA A C 1
ATOM 1527 O O . ALA A 1 187 ? 3.788 23.304 -3.571 1.00 31.98 187 ALA A O 1
ATOM 1528 N N . TYR A 1 188 ? 5.081 21.960 -2.322 1.00 36.41 188 TYR A N 1
ATOM 1529 C CA . TYR A 1 188 ? 4.192 20.808 -2.401 1.00 36.41 188 TYR A CA 1
ATOM 1530 C C . TYR A 1 188 ? 3.997 20.186 -1.019 1.00 36.41 188 TYR A C 1
ATOM 1532 O O . TYR A 1 188 ? 4.823 20.319 -0.115 1.00 36.41 188 TYR A O 1
ATOM 1540 N N . LYS A 1 189 ? 2.852 19.522 -0.844 1.00 33.41 189 LYS A N 1
ATOM 1541 C CA . LYS A 1 189 ? 2.533 18.765 0.368 1.00 33.41 189 LYS A CA 1
ATOM 1542 C C . LYS A 1 189 ? 2.842 17.297 0.090 1.00 33.41 189 LYS A C 1
ATOM 1544 O O . LYS A 1 189 ? 2.179 16.692 -0.750 1.00 33.41 189 LYS A O 1
ATOM 1549 N N . ARG A 1 190 ? 3.857 16.755 0.764 1.00 33.41 190 ARG A N 1
ATOM 1550 C CA . ARG A 1 190 ? 4.267 15.350 0.680 1.00 33.41 190 ARG A CA 1
ATOM 1551 C C . ARG A 1 190 ? 3.680 14.608 1.877 1.00 33.41 190 ARG A C 1
ATOM 1553 O O . ARG A 1 190 ? 3.783 15.092 2.998 1.00 33.41 190 ARG A O 1
ATOM 1560 N N . PHE A 1 191 ? 3.071 13.456 1.635 1.00 35.66 191 PHE A N 1
ATOM 1561 C CA . PHE A 1 191 ? 2.747 12.500 2.688 1.00 35.66 191 PHE A CA 1
ATOM 1562 C C . PHE A 1 191 ? 3.747 11.360 2.508 1.00 35.66 191 PHE A C 1
ATOM 1564 O O . PHE A 1 191 ? 3.690 10.629 1.519 1.00 35.66 191 PHE A O 1
ATOM 1571 N N . GLU A 1 192 ? 4.763 11.333 3.367 1.00 31.83 192 GLU A N 1
ATOM 1572 C CA . GLU A 1 192 ? 5.727 10.236 3.422 1.00 31.83 192 GLU A CA 1
ATOM 1573 C C . GLU A 1 192 ? 5.176 9.176 4.374 1.00 31.83 192 GLU A C 1
ATOM 1575 O O . GLU A 1 192 ? 4.826 9.510 5.504 1.00 31.83 192 GLU A O 1
ATOM 1580 N N . GLY A 1 193 ? 5.109 7.922 3.919 1.00 31.92 193 GLY A N 1
ATOM 1581 C CA . 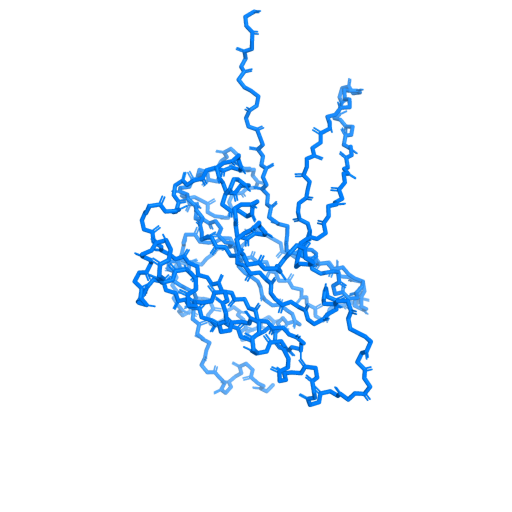GLY A 1 193 ? 5.105 6.780 4.834 1.00 31.92 193 GLY A CA 1
ATOM 1582 C C . GLY A 1 193 ? 6.463 6.652 5.547 1.00 31.92 193 GLY A C 1
ATOM 1583 O O . GLY A 1 193 ? 7.408 7.374 5.192 1.00 31.92 193 GLY A O 1
ATOM 1584 N N . PRO A 1 194 ? 6.580 5.761 6.543 1.00 29.22 194 PRO A N 1
ATOM 1585 C CA . PRO A 1 194 ? 7.759 5.631 7.389 1.00 29.22 194 PRO A CA 1
ATOM 1586 C C . PRO A 1 194 ? 9.039 5.478 6.564 1.00 29.22 194 PRO A C 1
ATOM 1588 O O . PRO A 1 194 ? 9.107 4.763 5.558 1.00 29.22 194 PRO A O 1
ATOM 1591 N N . LYS A 1 195 ? 10.086 6.180 7.009 1.00 27.94 195 LYS A N 1
ATOM 1592 C CA . LYS A 1 195 ? 11.444 5.984 6.508 1.00 27.94 195 LYS A CA 1
ATOM 1593 C C . LYS A 1 195 ? 11.979 4.695 7.113 1.00 27.94 195 LYS A C 1
ATOM 1595 O O . LYS A 1 195 ? 12.494 4.703 8.227 1.00 27.94 195 LYS A O 1
ATOM 1600 N N . TYR A 1 196 ? 11.869 3.602 6.370 1.00 29.81 196 TYR A N 1
ATOM 1601 C CA . TYR A 1 196 ? 12.709 2.442 6.630 1.00 29.81 196 TYR A CA 1
ATOM 1602 C C . TYR A 1 196 ? 14.168 2.836 6.364 1.00 29.81 196 TYR A C 1
ATOM 1604 O O . TYR A 1 196 ? 14.444 3.651 5.478 1.00 29.81 196 TYR A O 1
ATOM 1612 N N . GLY A 1 197 ? 15.064 2.347 7.228 1.00 27.56 197 GLY A N 1
ATOM 1613 C CA . GLY A 1 197 ? 16.477 2.720 7.276 1.00 27.56 197 GLY A CA 1
ATOM 1614 C C . GLY A 1 197 ? 17.103 2.857 5.889 1.00 27.56 197 GLY A C 1
ATOM 1615 O O . GLY A 1 197 ? 16.901 2.009 5.034 1.00 27.56 197 GLY A O 1
ATOM 1616 N N . GLU A 1 198 ? 17.797 3.976 5.690 1.00 27.89 198 GLU A N 1
ATOM 1617 C CA . GLU A 1 198 ? 18.597 4.324 4.508 1.00 27.89 198 GLU A CA 1
ATOM 1618 C C . GLU A 1 198 ? 18.009 3.984 3.135 1.00 27.89 198 GLU A C 1
ATOM 1620 O O . GLU A 1 198 ? 18.704 3.534 2.239 1.00 27.89 198 GLU A O 1
ATOM 1625 N N . GLY A 1 199 ? 16.745 4.367 2.930 1.00 30.23 199 GLY A N 1
ATOM 1626 C CA . GLY A 1 199 ? 16.181 4.763 1.638 1.00 30.23 199 GLY A CA 1
ATOM 1627 C C . GLY A 1 199 ? 15.023 3.890 1.144 1.00 30.23 199 GLY A C 1
ATOM 1628 O O . GLY A 1 199 ? 14.621 2.907 1.739 1.00 30.23 199 GLY A O 1
ATOM 1629 N N . GLY A 1 200 ? 14.369 4.317 0.070 1.00 25.05 200 GLY A N 1
ATOM 1630 C CA . GLY A 1 200 ? 13.120 3.693 -0.376 1.00 25.05 200 GLY A CA 1
ATOM 1631 C C . GLY A 1 200 ? 11.893 4.256 0.342 1.00 25.05 200 GLY A C 1
ATOM 1632 O O . GLY A 1 200 ? 11.233 3.595 1.133 1.00 25.05 200 GLY A O 1
ATOM 1633 N N . THR A 1 201 ? 11.542 5.500 0.015 1.00 27.12 201 THR A N 1
ATOM 1634 C CA . THR A 1 201 ? 10.213 6.042 0.308 1.00 27.12 201 THR A CA 1
ATOM 1635 C C . THR A 1 201 ? 9.212 5.463 -0.697 1.00 27.12 201 THR A C 1
ATOM 1637 O O . THR A 1 201 ? 9.335 5.726 -1.897 1.00 27.12 201 THR A O 1
ATOM 1640 N N . LEU A 1 202 ? 8.184 4.735 -0.247 1.00 29.14 202 LEU A N 1
ATOM 1641 C CA . LEU A 1 202 ? 6.970 4.568 -1.051 1.00 29.14 202 LEU A CA 1
ATOM 1642 C C . LEU A 1 202 ? 6.184 5.882 -0.954 1.00 29.14 202 LEU A C 1
ATOM 1644 O O . LEU A 1 202 ? 5.449 6.146 -0.007 1.00 29.14 202 LEU A O 1
ATOM 1648 N N . ILE A 1 203 ? 6.454 6.773 -1.905 1.00 29.56 203 ILE A N 1
ATOM 1649 C CA . ILE A 1 203 ? 5.866 8.111 -1.974 1.00 29.56 203 ILE A CA 1
ATOM 1650 C C . ILE A 1 203 ? 4.426 7.986 -2.481 1.00 29.56 203 ILE A C 1
ATOM 1652 O O . ILE A 1 203 ? 4.204 7.568 -3.622 1.00 29.56 203 ILE A O 1
ATOM 1656 N N . ILE A 1 204 ? 3.456 8.439 -1.682 1.00 29.22 204 ILE A N 1
ATOM 1657 C CA . ILE A 1 204 ? 2.142 8.836 -2.195 1.00 29.22 204 ILE A CA 1
ATOM 1658 C C . ILE A 1 204 ? 2.370 10.093 -3.047 1.00 29.22 204 ILE A C 1
ATOM 1660 O O . ILE A 1 204 ? 2.525 11.203 -2.533 1.00 29.22 204 ILE A O 1
ATOM 1664 N N . TRP A 1 205 ? 2.466 9.926 -4.368 1.00 26.83 205 TRP A N 1
ATOM 1665 C CA . TRP A 1 205 ? 2.589 11.057 -5.287 1.00 26.83 205 TRP A CA 1
ATOM 1666 C C . TRP A 1 205 ? 1.241 11.759 -5.421 1.00 26.83 205 TRP A C 1
ATOM 1668 O O . TRP A 1 205 ? 0.410 11.402 -6.251 1.00 26.83 205 TRP A O 1
ATOM 1678 N N . PHE A 1 206 ? 1.060 12.817 -4.642 1.00 26.22 206 PHE A N 1
ATOM 1679 C CA . PHE A 1 206 ? 0.022 13.806 -4.873 1.00 26.22 206 PHE A CA 1
ATOM 1680 C C . PHE A 1 206 ? 0.567 14.936 -5.740 1.00 26.22 206 PHE A C 1
ATOM 1682 O O . PHE A 1 206 ? 1.070 15.945 -5.242 1.00 26.22 206 PHE A O 1
ATOM 1689 N N . LYS A 1 207 ? 0.492 14.776 -7.065 1.00 23.28 207 LYS A N 1
ATOM 1690 C CA . LYS A 1 207 ? 0.769 15.893 -7.970 1.00 23.28 207 LYS A CA 1
ATOM 1691 C C . LYS A 1 207 ? -0.507 16.718 -8.121 1.00 23.28 207 LYS A C 1
ATOM 1693 O O . LYS A 1 207 ? -1.391 16.361 -8.888 1.00 23.28 207 LYS A O 1
ATOM 1698 N N . SER A 1 208 ? -0.582 17.829 -7.388 1.00 26.53 208 SER A N 1
ATOM 1699 C CA . SER A 1 208 ? -1.555 18.894 -7.649 1.00 26.53 208 SER A CA 1
ATOM 1700 C C . SER A 1 208 ? -1.427 19.342 -9.112 1.00 26.53 208 SER A C 1
ATOM 1702 O O . SER A 1 208 ? -0.355 19.780 -9.547 1.00 26.53 208 SER A O 1
ATOM 1704 N N . LYS A 1 209 ? -2.510 19.213 -9.888 1.00 28.25 209 LYS A N 1
ATOM 1705 C CA . LYS A 1 209 ? -2.685 20.007 -11.104 1.00 28.25 209 LYS A CA 1
ATOM 1706 C C . LYS A 1 209 ? -2.980 21.432 -10.650 1.00 28.25 209 LYS A C 1
ATOM 1708 O O . LYS A 1 209 ? -4.058 21.725 -10.148 1.00 28.25 209 LYS A O 1
ATOM 1713 N N . THR A 1 210 ? -2.028 22.336 -10.841 1.00 29.73 210 THR A N 1
ATOM 1714 C CA . THR A 1 210 ? -2.363 23.756 -10.926 1.00 29.73 210 THR A CA 1
ATOM 1715 C C . THR A 1 210 ? -3.150 23.944 -12.218 1.00 29.73 210 THR A C 1
ATOM 1717 O O . THR A 1 210 ? -2.572 23.822 -13.301 1.00 29.73 210 THR A O 1
ATOM 1720 N N . SER A 1 211 ? -4.456 24.194 -12.108 1.00 25.56 211 SER A N 1
ATOM 1721 C CA . SER A 1 211 ? -5.245 24.767 -13.198 1.00 25.56 211 SER A CA 1
ATOM 1722 C C . SER A 1 211 ? -4.543 26.029 -13.712 1.00 25.56 211 SER A C 1
ATOM 1724 O O . SER A 1 211 ? -4.017 26.790 -12.893 1.00 25.56 211 SER A O 1
ATOM 1726 N N . PRO A 1 212 ? -4.493 26.267 -15.032 1.00 28.47 212 PRO A N 1
ATOM 1727 C CA . PRO A 1 212 ? -3.990 27.526 -15.553 1.00 28.47 212 PRO A CA 1
ATOM 1728 C C . PRO A 1 212 ? -4.978 28.618 -15.136 1.00 28.47 212 PRO A C 1
ATOM 1730 O O . PRO A 1 212 ? -6.128 28.608 -15.573 1.00 28.47 212 PRO A O 1
ATOM 1733 N N . GLN A 1 213 ? -4.560 29.511 -14.238 1.00 29.56 213 GLN A N 1
ATOM 1734 C CA . GLN A 1 213 ? -5.256 30.782 -14.094 1.00 29.56 213 GLN A CA 1
ATOM 1735 C C . GLN A 1 213 ? -4.909 31.641 -15.311 1.00 29.56 213 GLN A C 1
ATOM 1737 O O . GLN A 1 213 ? -3.748 31.709 -15.716 1.00 29.56 213 GLN A O 1
ATOM 1742 N N . SER A 1 214 ? -5.978 32.174 -15.898 1.00 31.12 214 SER A N 1
ATOM 1743 C CA . SER A 1 214 ? -6.051 33.170 -16.969 1.00 31.12 214 SER A CA 1
ATOM 1744 C C . SER A 1 214 ? -5.114 34.351 -16.778 1.00 31.12 214 SER A C 1
ATOM 1746 O O . SER A 1 214 ? -5.042 34.819 -15.618 1.00 31.12 214 SER A O 1
#

Foldseek 3Di:
DVLVPDDDDADPPQQQKKKKFFAPDPCPVQTDIDTLDGDDDSVRVSVCCVVRVTPDMDIAQWGFPRSSDPDPVVRHTDFGWLKAKQFLVLPPDDDPDLVVLQVVSVVVVVVLVVCCCPVVVQDPVQWDWADPVGRIIMITGRDPVHRHDADVVSVVVVVCSVVVPVCVRRWDWDKDWDQDPVRDIDTDTWGWDDDDPNDDTSTPDRDDPPDDDD

Radius of gyration: 18.47 Å; chains: 1; bounding box: 47×55×47 Å

Sequence (214 aa):
EYYQSTSIQLPASFEKREWGFIFFDESFPEIVMRRHKSFMSARETADYIKTMVPAHAFHSAAYYMYPGAPTMKEKGWQGADLIFDIDADHLPIKWTNYGDMLQKTKEELLKLTDFLREDFAIDEDNIEIVFSGGRGYHIHVRDSRVIGLESPERREIVDYVKGAIDIGQFFEKKGGSEEGPNGHKKAYKRFEGPKYGEGGTLIIWFKSKTSPQS

Secondary structure (DSSP, 8-state):
-HHHHSPPPPPTTGGGS-EEEE---TTTTS---EEEE--SSHHHHHHHHHHH--SEEEE-SEEESSTT-SSHHHH-EEEE-EEEEEEGGGSS---S-HHHHHHHHHHHHHHHHHHHHHTS---GGGEEEEE-SSSEEEEEE--HHHHT--HHHHHHHHHHHHHHSS-TTSS--EEEEEE-TTS-EEEEEEEEPP--TTS---EE----------